Protein AF-A0A812U4M7-F1 (afdb_monomer)

Mean predicted aligned error: 12.36 Å

pLDDT: mean 70.64, std 18.05, range [27.03, 93.88]

Organism: NCBI:txid1628268

Solvent-accessible surface area (backbone atoms only — not comparable to full-atom values): 18399 Å² total; per-residue (Å²): 120,71,70,61,57,53,51,52,50,51,50,55,56,52,52,64,69,67,66,55,73,68,59,53,54,58,43,50,77,71,32,74,68,49,45,54,56,37,44,66,36,41,58,46,73,49,85,73,68,44,83,74,49,32,65,52,41,52,57,26,64,44,23,28,36,36,31,30,50,38,34,46,57,48,67,89,55,85,67,67,45,61,33,57,66,38,37,74,36,43,58,65,43,53,56,39,31,83,46,29,27,36,39,34,47,25,87,59,101,52,58,47,48,44,67,85,48,55,68,80,47,48,55,44,51,34,54,32,47,45,47,42,16,50,40,29,71,68,59,59,43,66,58,41,47,36,53,60,70,59,67,47,48,63,44,58,85,53,64,72,56,89,54,104,53,86,49,98,78,60,42,50,66,45,44,64,72,28,48,34,55,59,35,38,48,51,36,39,18,58,56,32,33,90,57,56,43,63,57,43,46,51,51,30,49,76,70,67,53,60,29,67,40,60,23,90,94,46,67,89,36,26,40,43,50,50,33,64,67,54,41,54,98,67,77,88,57,99,83,64,78,94,51,80,67,61,61,51,45,57,52,49,43,52,53,43,38,36,74,77,38,65,36,59,84,50,73,62,55,54,48,30,49,72,73,42,49,50,54,49,65,70,47,64,90,58,52,83,92,71,32,85,82,46,46,65,53,52,50,52,51,48,51,51,49,43,52,48,71,72,64,75,62,89,65,85,79,76,77,77,70,81,76,88,130

Sequence (325 aa):
MHQFLELDKMVQLTILAYLELGELLISTCSSRQQRQRLQDVRQLKITAPSHCNVKLLGLFPSVRTVRALVVRGNPRGEGHHPEPEIAGRLPFALTALPKLSQLLLSDDDSWWHGQESPDFVWDVIVDLTKSLACARQSMLLQGLEWIELCCHSCPQSVLNRQTDRLPAGCSCREIARGFPVATVIHLVANGDLCLGRLELLNIALSRGVDLNSSFPGNPDITLFHHVLTEMTPHDGYPDKEFGEDTDRMCCAIIERMVRAGHARPDQKLLADMASGKFLEDLLDPWTEASLPQCLDYFHDYAASLRAWLTSGQQEPFRWRYPRQV

Nearest PDB structures (foldseek):
  5z76-assembly2_B  TM=4.115E-01  e=3.194E-01  synthetic construct
  4v15-assembly1_B  TM=3.859E-01  e=2.382E+00  Achromobacter xylosoxidans
  7l7q-assembly1_I  TM=2.490E-01  e=1.661E+00  Saccharomyces cerevisiae

Structure (mmCIF, N/CA/C/O backbone):
data_AF-A0A812U4M7-F1
#
_entry.id   AF-A0A812U4M7-F1
#
loop_
_atom_site.group_PDB
_atom_site.id
_atom_site.type_symbol
_atom_site.label_atom_id
_atom_site.label_alt_id
_atom_site.label_comp_id
_atom_site.label_asym_id
_atom_site.label_entity_id
_atom_site.label_seq_id
_atom_site.pdbx_PDB_ins_code
_atom_site.Cartn_x
_atom_site.Cartn_y
_atom_site.Cartn_z
_atom_site.occupancy
_atom_site.B_iso_or_equiv
_atom_site.auth_seq_id
_atom_site.auth_comp_id
_atom_site.auth_asym_id
_atom_site.auth_atom_id
_atom_site.pdbx_PDB_model_num
ATOM 1 N N . MET A 1 1 ? 23.872 -17.467 31.607 1.00 41.38 1 MET A N 1
ATOM 2 C CA . MET A 1 1 ? 23.090 -18.524 30.921 1.00 41.38 1 MET A CA 1
ATOM 3 C C . MET A 1 1 ? 21.857 -17.991 30.182 1.00 41.38 1 MET A C 1
ATOM 5 O O . MET A 1 1 ? 21.554 -18.527 29.131 1.00 41.38 1 MET A O 1
ATOM 9 N N . HIS A 1 2 ? 21.187 -16.927 30.651 1.00 31.88 2 HIS A N 1
ATOM 10 C CA . HIS A 1 2 ? 20.023 -16.344 29.955 1.00 31.88 2 HIS A CA 1
ATOM 11 C C . HIS A 1 2 ? 20.347 -15.572 28.655 1.00 31.88 2 HIS A C 1
ATOM 13 O O . HIS A 1 2 ? 19.605 -15.699 27.692 1.00 31.88 2 HIS A O 1
ATOM 19 N N . GLN A 1 3 ? 21.481 -14.865 28.570 1.00 27.91 3 GLN A N 1
ATOM 20 C CA . GLN A 1 3 ? 21.856 -14.088 27.369 1.00 27.91 3 GLN A CA 1
ATOM 21 C C . GLN A 1 3 ? 22.227 -14.941 26.137 1.00 27.91 3 GLN A C 1
ATOM 23 O O . GLN A 1 3 ? 22.060 -14.495 25.009 1.00 27.91 3 GLN A O 1
ATOM 28 N N . PHE A 1 4 ? 22.680 -16.187 26.324 1.00 27.03 4 PHE A N 1
ATOM 29 C CA . PHE A 1 4 ? 23.013 -17.083 25.205 1.00 27.03 4 PHE A CA 1
ATOM 30 C C . PHE A 1 4 ? 21.768 -17.657 24.505 1.00 27.03 4 PHE A C 1
ATOM 32 O O . PHE A 1 4 ? 21.822 -17.952 23.318 1.00 27.03 4 PHE A O 1
ATOM 39 N N . LEU A 1 5 ? 20.636 -17.773 25.211 1.00 30.30 5 LEU A N 1
ATOM 40 C CA . LEU A 1 5 ? 19.366 -18.252 24.645 1.00 30.30 5 LEU A CA 1
ATOM 41 C C . LEU A 1 5 ? 18.653 -17.188 23.798 1.00 30.30 5 LEU A C 1
ATOM 43 O O . LEU A 1 5 ? 17.906 -17.536 22.888 1.00 30.30 5 LEU A O 1
ATOM 47 N N . GLU A 1 6 ? 18.870 -15.904 24.085 1.00 32.66 6 GLU A N 1
ATOM 48 C CA . GLU A 1 6 ? 18.324 -14.806 23.278 1.00 32.66 6 GLU A CA 1
ATOM 49 C C . GLU A 1 6 ? 19.139 -14.577 22.007 1.00 32.66 6 GLU A C 1
ATOM 51 O O . GLU A 1 6 ? 18.551 -14.381 20.945 1.00 32.66 6 GLU A O 1
ATOM 56 N N . LEU A 1 7 ? 20.469 -14.719 22.082 1.00 29.39 7 LEU A N 1
ATOM 57 C CA . LEU A 1 7 ? 21.323 -14.667 20.897 1.00 29.39 7 LEU A CA 1
ATOM 58 C C . LEU A 1 7 ? 21.029 -15.825 19.936 1.00 29.39 7 LEU A C 1
ATOM 60 O O . LEU A 1 7 ? 20.931 -15.599 18.740 1.00 29.39 7 LEU A O 1
ATOM 64 N N . ASP A 1 8 ? 20.830 -17.044 20.443 1.00 28.97 8 ASP A N 1
ATOM 65 C CA . ASP A 1 8 ? 20.519 -18.211 19.606 1.00 28.97 8 ASP A CA 1
ATOM 66 C C . ASP A 1 8 ? 19.114 -18.106 18.980 1.00 28.97 8 ASP A C 1
ATOM 68 O O . ASP A 1 8 ? 18.920 -18.473 17.827 1.00 28.97 8 ASP A O 1
ATOM 72 N N . LYS A 1 9 ? 18.137 -17.498 19.672 1.00 36.97 9 LYS A N 1
ATOM 73 C CA . LYS A 1 9 ? 16.821 -17.173 19.086 1.00 36.97 9 LYS A CA 1
ATOM 74 C C . LYS A 1 9 ? 16.900 -16.079 18.021 1.00 36.97 9 LYS A C 1
ATOM 76 O O . LYS A 1 9 ? 16.249 -16.215 16.988 1.00 36.97 9 LYS A O 1
ATOM 81 N N . MET A 1 10 ? 17.681 -15.021 18.252 1.00 31.06 10 MET A N 1
ATOM 82 C CA . MET A 1 10 ? 17.898 -13.968 17.255 1.00 31.06 10 MET A CA 1
ATOM 83 C C . MET A 1 10 ? 18.652 -14.510 16.042 1.00 31.06 10 MET A C 1
ATOM 85 O O . MET A 1 10 ? 18.195 -14.326 14.925 1.00 31.06 10 MET A O 1
ATOM 89 N N . VAL A 1 11 ? 19.734 -15.261 16.244 1.00 36.50 11 VAL A N 1
ATOM 90 C CA . VAL A 1 11 ? 20.512 -15.889 15.167 1.00 36.50 11 VAL A CA 1
ATOM 91 C C . VAL A 1 11 ? 19.672 -16.920 14.404 1.00 36.50 11 VAL A C 1
ATOM 93 O O . VAL A 1 11 ? 19.735 -16.955 13.181 1.00 36.50 11 VAL A O 1
ATOM 96 N N . GLN A 1 12 ? 18.815 -17.704 15.068 1.00 36.41 12 GLN A N 1
ATOM 97 C CA . GLN A 1 12 ? 17.900 -18.635 14.389 1.00 36.41 12 GLN A CA 1
ATOM 98 C C . GLN A 1 12 ? 16.793 -17.927 13.590 1.00 36.41 12 GLN A C 1
ATOM 100 O O . GLN A 1 12 ? 16.421 -18.418 12.524 1.00 36.41 12 GLN A O 1
ATOM 105 N N . LEU A 1 13 ? 16.292 -16.775 14.057 1.00 37.78 13 LEU A N 1
ATOM 106 C CA . LEU A 1 13 ? 15.367 -15.926 13.293 1.00 37.78 13 LEU A CA 1
ATOM 107 C C . LEU A 1 13 ? 16.058 -15.296 12.075 1.00 37.78 13 LEU A C 1
ATOM 109 O O . LEU A 1 13 ? 15.478 -15.282 10.991 1.00 37.78 13 LEU A O 1
ATOM 113 N N . THR A 1 14 ? 17.308 -14.848 12.225 1.00 34.09 14 THR A N 1
ATOM 114 C CA . THR A 1 14 ? 18.089 -14.253 11.132 1.00 34.09 14 THR A CA 1
ATOM 115 C C . THR A 1 14 ? 18.510 -15.297 10.096 1.00 34.09 14 THR A C 1
ATOM 117 O O . THR A 1 14 ? 18.402 -15.040 8.904 1.00 34.09 14 THR A O 1
ATOM 120 N N . ILE A 1 15 ? 18.910 -16.507 10.500 1.00 37.81 15 ILE A N 1
ATOM 121 C CA . ILE A 1 15 ? 19.319 -17.573 9.563 1.00 37.81 15 ILE A CA 1
ATOM 122 C C . ILE A 1 15 ? 18.147 -18.023 8.671 1.00 37.81 15 ILE A C 1
ATOM 124 O O . ILE A 1 15 ? 18.351 -18.339 7.503 1.00 37.81 15 ILE A O 1
ATOM 128 N N . LEU A 1 16 ? 16.906 -17.991 9.167 1.00 40.44 16 LEU A N 1
ATOM 129 C CA . LEU A 1 16 ? 15.720 -18.329 8.366 1.00 40.44 16 LEU A CA 1
ATOM 130 C C . LEU A 1 16 ? 15.295 -17.221 7.383 1.00 40.44 16 LEU A C 1
ATOM 132 O O . LEU A 1 16 ? 14.529 -17.506 6.465 1.00 40.44 16 LEU A O 1
ATOM 136 N N . ALA A 1 17 ? 15.807 -15.995 7.531 1.00 36.34 17 ALA A N 1
ATOM 137 C CA . ALA A 1 17 ? 15.601 -14.904 6.574 1.00 36.34 17 ALA A CA 1
ATOM 138 C C . ALA A 1 17 ? 16.560 -14.968 5.362 1.00 36.34 17 ALA A C 1
ATOM 140 O O . ALA A 1 17 ? 16.334 -14.272 4.374 1.00 36.34 17 ALA A O 1
ATOM 141 N N . TYR A 1 18 ? 17.590 -15.826 5.410 1.00 41.16 18 TYR A N 1
ATOM 142 C CA . TYR A 1 18 ? 18.695 -15.878 4.439 1.00 41.16 18 TYR A CA 1
ATOM 143 C C . TYR A 1 18 ? 18.975 -17.282 3.879 1.00 41.16 18 TYR A C 1
ATOM 145 O O . TYR A 1 18 ? 20.109 -17.597 3.533 1.00 41.16 18 TYR A O 1
ATOM 153 N N . LEU A 1 19 ? 17.972 -18.155 3.775 1.00 43.59 19 LEU A N 1
ATOM 154 C CA . LEU A 1 19 ? 18.190 -19.465 3.159 1.00 43.59 19 LEU A CA 1
ATOM 155 C C . LEU A 1 19 ? 18.039 -19.392 1.639 1.00 43.59 19 LEU A C 1
ATOM 157 O O . LEU A 1 19 ? 16.941 -19.177 1.116 1.00 43.59 19 LEU A O 1
ATOM 161 N N . GLU A 1 20 ? 19.140 -19.632 0.926 1.00 50.34 20 GLU A N 1
ATOM 162 C CA . GLU A 1 20 ? 19.101 -19.857 -0.513 1.00 50.34 20 GLU A CA 1
ATOM 163 C C . GLU A 1 20 ? 18.266 -21.107 -0.825 1.00 50.34 20 GLU A C 1
ATOM 165 O O . GLU A 1 20 ? 18.319 -22.146 -0.162 1.00 50.34 20 GLU A O 1
ATOM 170 N N . LEU A 1 21 ? 17.449 -21.007 -1.867 1.00 52.38 21 LEU A N 1
ATOM 171 C CA . LEU A 1 21 ? 16.352 -21.932 -2.149 1.00 52.38 21 LEU A CA 1
ATOM 172 C C . LEU A 1 21 ? 16.815 -23.387 -2.418 1.00 52.38 21 LEU A C 1
ATOM 174 O O . LEU A 1 21 ? 16.055 -24.336 -2.206 1.00 52.38 21 LEU A O 1
ATOM 178 N N . GLY A 1 22 ? 18.081 -23.576 -2.808 1.00 49.81 22 GLY A N 1
ATOM 179 C CA . GLY A 1 22 ? 18.727 -24.889 -2.934 1.00 49.81 22 GLY A CA 1
ATOM 180 C C . GLY A 1 22 ? 19.033 -25.572 -1.593 1.00 49.81 22 GLY A C 1
ATOM 181 O O . GLY A 1 22 ? 18.877 -26.789 -1.471 1.00 49.81 22 GLY A O 1
ATOM 182 N N . GLU A 1 23 ? 19.377 -24.811 -0.556 1.00 53.41 23 GLU A N 1
ATOM 183 C CA . GLU A 1 23 ? 19.673 -25.339 0.784 1.00 53.41 23 GLU A CA 1
ATOM 184 C C . GLU A 1 23 ? 18.397 -25.816 1.496 1.00 53.41 23 GLU A C 1
ATOM 186 O O . GLU A 1 23 ? 18.402 -26.821 2.215 1.00 53.41 23 GLU A O 1
ATOM 191 N N . LEU A 1 24 ? 17.267 -25.157 1.218 1.00 56.72 24 LEU A N 1
ATOM 192 C CA . LEU A 1 24 ? 15.930 -25.517 1.708 1.00 56.72 24 LEU A CA 1
ATOM 193 C C . LEU A 1 24 ? 15.433 -26.857 1.149 1.00 56.72 24 LEU A C 1
ATOM 195 O O . LEU A 1 24 ? 14.867 -27.673 1.881 1.00 56.72 24 LEU A O 1
ATOM 199 N N . LEU A 1 25 ? 15.680 -27.118 -0.135 1.00 54.78 25 LEU A N 1
ATOM 200 C CA . LEU A 1 25 ? 15.379 -28.392 -0.801 1.00 54.78 25 LEU A CA 1
ATOM 201 C C . LEU A 1 25 ? 16.151 -29.565 -0.189 1.00 54.78 25 LEU A C 1
ATOM 203 O O . LEU A 1 25 ? 15.579 -30.614 0.117 1.00 54.78 25 LEU A O 1
ATOM 207 N N . ILE A 1 26 ? 17.456 -29.384 0.011 1.00 56.19 26 ILE A N 1
ATOM 208 C CA . ILE A 1 26 ? 18.325 -30.419 0.581 1.00 56.19 26 ILE A CA 1
ATOM 209 C C . ILE A 1 26 ? 17.941 -30.674 2.047 1.00 56.19 26 ILE A C 1
ATOM 211 O O . ILE A 1 26 ? 17.845 -31.827 2.478 1.00 56.19 26 ILE A O 1
ATOM 215 N N . SER A 1 27 ? 17.621 -29.618 2.796 1.00 53.06 27 SER A N 1
ATOM 216 C CA . SER A 1 27 ? 17.238 -29.699 4.213 1.00 53.06 27 SER A CA 1
ATOM 217 C C . SER A 1 27 ? 15.848 -30.316 4.449 1.00 53.06 27 SER A C 1
ATOM 219 O O . SER A 1 27 ? 15.639 -31.031 5.431 1.00 53.06 27 SER A O 1
ATOM 221 N N . THR A 1 28 ? 14.883 -30.098 3.547 1.00 57.31 28 THR A N 1
ATOM 222 C CA . THR A 1 28 ? 13.505 -30.640 3.651 1.00 57.31 28 THR A CA 1
ATOM 223 C C . THR A 1 28 ? 13.387 -32.121 3.320 1.00 57.31 28 THR A C 1
ATOM 225 O O . THR A 1 28 ? 12.519 -32.816 3.873 1.00 57.31 28 THR A O 1
ATOM 228 N N . CYS A 1 29 ? 14.244 -32.604 2.423 1.00 58.19 29 CYS A N 1
ATOM 229 C CA . CYS A 1 29 ? 14.340 -34.016 2.067 1.00 58.19 29 CYS A CA 1
ATOM 230 C C . CYS A 1 29 ? 15.077 -34.838 3.136 1.00 58.19 29 CYS A C 1
ATOM 232 O O . CYS A 1 29 ? 14.841 -36.039 3.241 1.00 58.19 29 CYS A O 1
ATOM 234 N N . SER A 1 30 ? 15.924 -34.205 3.954 1.00 57.03 30 SER A N 1
ATOM 235 C CA . SER A 1 30 ? 16.826 -34.890 4.889 1.00 57.03 30 SER A CA 1
ATO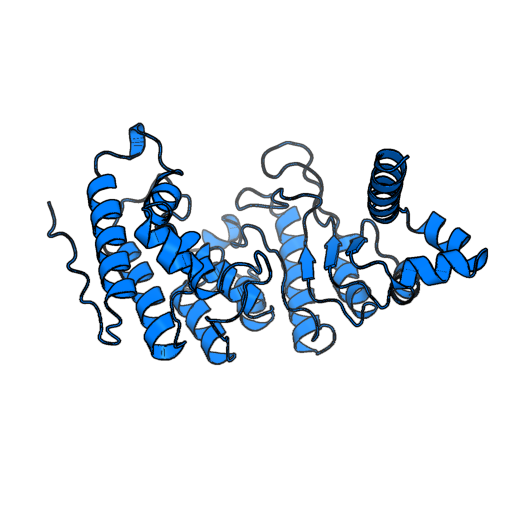M 236 C C . SER A 1 30 ? 16.382 -34.878 6.359 1.00 57.03 30 SER A C 1
ATOM 238 O O . SER A 1 30 ? 16.887 -35.689 7.134 1.00 57.03 30 SER A O 1
ATOM 240 N N . SER A 1 31 ? 15.427 -34.029 6.781 1.00 66.06 31 SER A N 1
ATOM 241 C CA . SER A 1 31 ? 15.009 -33.969 8.196 1.00 66.06 31 SER A CA 1
ATOM 242 C C . SER A 1 31 ? 13.547 -33.560 8.440 1.00 66.06 31 SER A C 1
ATOM 244 O O . SER A 1 31 ? 13.071 -32.513 7.994 1.00 66.06 31 SER A O 1
ATOM 246 N N . ARG A 1 32 ? 12.831 -34.351 9.260 1.00 68.62 32 ARG A N 1
ATOM 247 C CA . ARG A 1 32 ? 11.461 -34.048 9.732 1.00 68.62 32 ARG A CA 1
ATOM 248 C C . ARG A 1 32 ? 11.406 -32.789 10.605 1.00 68.62 32 ARG A C 1
ATOM 250 O O . ARG A 1 32 ? 10.425 -32.054 10.542 1.00 68.62 32 ARG A O 1
ATOM 257 N N . GLN A 1 33 ? 12.456 -32.535 11.385 1.00 70.31 33 GLN A N 1
ATOM 258 C CA . GLN A 1 33 ? 12.555 -31.361 12.256 1.00 70.31 33 GLN A CA 1
ATOM 259 C C . GLN A 1 33 ? 12.686 -30.070 11.437 1.00 70.31 33 GLN A C 1
ATOM 261 O O . GLN A 1 33 ? 12.060 -29.066 11.763 1.00 70.31 33 GLN A O 1
ATOM 266 N N . GLN A 1 34 ? 13.434 -30.107 10.329 1.00 66.19 34 GLN A N 1
ATOM 267 C CA . GLN A 1 34 ? 13.536 -28.964 9.417 1.00 66.19 34 GLN A CA 1
ATOM 268 C C . GLN A 1 34 ? 12.202 -28.685 8.720 1.00 66.19 34 GLN A C 1
ATOM 270 O O . GLN A 1 34 ? 11.782 -27.538 8.636 1.00 66.19 34 GLN A O 1
ATOM 275 N N . ARG A 1 35 ? 11.461 -29.727 8.321 1.00 70.44 35 ARG A N 1
ATOM 276 C CA . ARG A 1 35 ? 10.112 -29.553 7.758 1.00 70.44 35 ARG A CA 1
ATOM 277 C C . ARG A 1 35 ? 9.155 -28.838 8.717 1.00 70.44 35 ARG A C 1
ATOM 279 O O . ARG A 1 35 ? 8.372 -28.017 8.261 1.00 70.44 35 ARG A O 1
ATOM 286 N N . GLN A 1 36 ? 9.221 -29.129 10.018 1.00 73.56 36 GLN A N 1
ATOM 287 C CA . GLN A 1 36 ? 8.428 -28.411 11.024 1.00 73.56 36 GLN A CA 1
ATOM 288 C C . GLN A 1 36 ? 8.841 -26.940 11.121 1.00 73.56 36 GLN A C 1
ATOM 290 O O . GLN A 1 36 ? 7.978 -26.076 11.063 1.00 73.56 36 GLN A O 1
ATOM 295 N N . ARG A 1 37 ? 10.145 -26.639 11.150 1.00 71.75 37 ARG A N 1
ATOM 296 C CA . ARG A 1 37 ? 10.638 -25.249 11.187 1.00 71.75 37 ARG A CA 1
ATOM 297 C C . ARG A 1 37 ? 10.146 -24.410 10.005 1.00 71.75 37 ARG A C 1
ATOM 299 O O . ARG A 1 37 ? 9.806 -23.246 10.176 1.00 71.75 37 ARG A O 1
ATOM 306 N N . LEU A 1 38 ? 10.046 -25.000 8.816 1.00 72.06 38 LEU A N 1
ATOM 307 C CA . LEU A 1 38 ? 9.552 -24.297 7.625 1.00 72.06 38 LEU A CA 1
ATOM 308 C C . LEU A 1 38 ? 8.050 -24.009 7.668 1.00 72.06 38 LEU A C 1
ATOM 310 O O . LEU A 1 38 ? 7.595 -23.036 7.071 1.00 72.06 38 LEU A O 1
ATOM 314 N N . GLN A 1 39 ? 7.283 -24.794 8.431 1.00 78.44 39 GLN A N 1
ATOM 315 C CA . GLN A 1 39 ? 5.877 -24.493 8.703 1.00 78.44 39 GLN A CA 1
ATOM 316 C C . GLN A 1 39 ? 5.700 -23.278 9.616 1.00 78.44 39 GLN A C 1
ATOM 318 O O . GLN A 1 39 ? 4.594 -22.740 9.666 1.00 78.44 39 GLN A O 1
ATOM 323 N N . ASP A 1 40 ? 6.752 -22.829 10.301 1.00 80.12 40 ASP A N 1
ATOM 324 C CA . ASP A 1 40 ? 6.710 -21.670 11.194 1.00 80.12 40 ASP A CA 1
ATOM 325 C C . ASP A 1 40 ? 7.193 -20.379 10.519 1.00 80.12 40 ASP A C 1
ATOM 327 O O . ASP A 1 40 ? 6.932 -19.287 11.028 1.00 80.12 40 ASP A O 1
ATOM 331 N N . VAL A 1 41 ? 7.831 -20.477 9.347 1.00 80.00 41 VAL A N 1
ATOM 332 C CA . VAL A 1 41 ? 8.313 -19.319 8.582 1.00 80.00 41 VAL A CA 1
ATOM 333 C C . VAL A 1 41 ? 7.135 -18.426 8.182 1.00 80.00 41 VAL A C 1
ATOM 335 O O . VAL A 1 41 ? 6.141 -18.878 7.605 1.00 80.00 41 VAL A O 1
ATOM 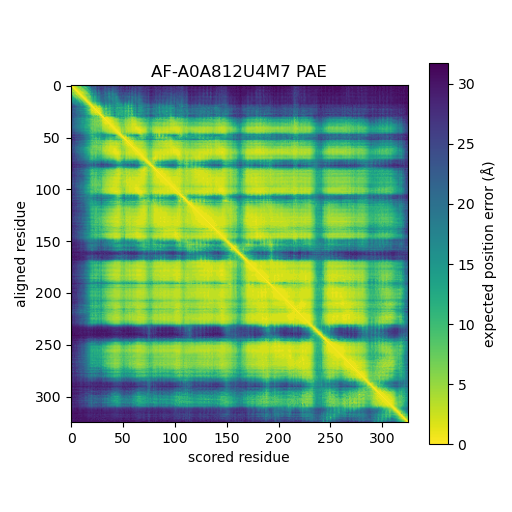338 N N . ARG A 1 42 ? 7.249 -17.134 8.511 1.00 84.62 42 ARG A N 1
ATOM 339 C CA . ARG A 1 42 ? 6.220 -16.108 8.263 1.00 84.62 42 ARG A CA 1
ATOM 340 C C . ARG A 1 42 ? 6.571 -15.153 7.131 1.00 84.62 42 ARG A C 1
ATOM 342 O O . ARG A 1 42 ? 5.663 -14.531 6.583 1.00 84.62 42 ARG A O 1
ATOM 349 N N . GLN A 1 43 ? 7.849 -15.047 6.790 1.00 84.69 43 GLN A N 1
ATOM 350 C CA . GLN A 1 43 ? 8.356 -14.109 5.799 1.00 84.69 43 GLN A CA 1
ATOM 351 C C . GLN A 1 43 ? 9.303 -14.821 4.839 1.00 84.69 43 GLN A C 1
ATOM 353 O O . GLN A 1 43 ? 10.016 -15.732 5.254 1.00 84.69 43 GLN A O 1
ATOM 358 N N . LEU A 1 44 ? 9.293 -14.425 3.568 1.00 82.12 44 LEU A N 1
ATOM 359 C CA . LEU A 1 44 ? 10.140 -15.031 2.544 1.00 82.12 44 LEU A CA 1
ATOM 360 C C . LEU A 1 44 ? 10.648 -13.971 1.565 1.00 82.12 44 LEU A C 1
ATOM 362 O O . LEU A 1 44 ? 9.881 -13.115 1.133 1.00 82.12 44 LEU A O 1
ATOM 366 N N . LYS A 1 45 ? 11.926 -14.052 1.188 1.00 80.50 45 LYS A N 1
ATOM 367 C CA . LYS A 1 45 ? 12.533 -13.215 0.147 1.00 80.50 45 LYS A CA 1
ATOM 368 C C . LYS A 1 45 ? 12.662 -14.017 -1.152 1.00 80.50 45 LYS A C 1
ATOM 370 O O . LYS A 1 45 ? 13.288 -15.074 -1.170 1.00 80.50 45 LYS A O 1
ATOM 375 N N . ILE A 1 46 ? 12.059 -13.537 -2.237 1.00 77.62 46 ILE A N 1
ATOM 376 C CA . ILE A 1 46 ? 12.132 -14.139 -3.573 1.00 77.62 46 ILE A CA 1
ATOM 377 C C . ILE A 1 46 ? 13.147 -13.355 -4.407 1.00 77.62 46 ILE A C 1
ATOM 379 O O . ILE A 1 46 ? 12.896 -12.219 -4.799 1.00 77.62 46 ILE A O 1
ATOM 383 N N . THR A 1 47 ? 14.278 -13.991 -4.712 1.00 69.75 47 THR A N 1
ATOM 384 C CA . THR A 1 47 ? 15.355 -13.425 -5.548 1.00 69.75 47 THR A CA 1
ATOM 385 C C . THR A 1 47 ? 15.472 -14.078 -6.926 1.00 69.75 47 THR A C 1
ATOM 387 O O . THR A 1 47 ? 16.170 -13.554 -7.784 1.00 69.75 47 THR A O 1
ATOM 390 N N . ALA A 1 48 ? 14.802 -15.214 -7.154 1.00 67.31 48 ALA A N 1
ATOM 391 C CA . ALA A 1 48 ? 14.756 -15.904 -8.445 1.00 67.31 48 ALA A CA 1
ATOM 392 C C . ALA A 1 48 ? 13.576 -16.903 -8.491 1.00 67.31 48 ALA A C 1
ATOM 394 O O . ALA A 1 48 ? 13.725 -18.059 -8.087 1.00 67.31 48 ALA A O 1
ATOM 395 N N . PRO A 1 49 ? 12.369 -16.519 -8.939 1.00 59.97 49 PRO A N 1
ATOM 396 C CA . PRO A 1 49 ? 11.254 -17.450 -9.075 1.00 59.97 49 PRO A CA 1
ATOM 397 C C . PRO A 1 49 ? 11.431 -18.355 -10.313 1.00 59.97 49 PRO A C 1
ATOM 399 O O . PRO A 1 49 ? 11.610 -17.903 -11.444 1.00 59.97 49 PRO A O 1
ATOM 402 N N . SER A 1 50 ? 11.343 -19.670 -10.110 1.00 58.31 50 SER A N 1
ATOM 403 C CA . SER A 1 50 ? 11.322 -20.702 -11.160 1.00 58.31 50 SER A CA 1
ATOM 404 C C . SER A 1 50 ? 10.153 -21.667 -10.931 1.00 58.31 50 SER A C 1
ATOM 406 O O . SER A 1 50 ? 9.635 -21.750 -9.817 1.00 58.31 50 SER A O 1
ATOM 408 N N . HIS A 1 51 ? 9.745 -22.444 -11.943 1.00 55.56 51 HIS A N 1
ATOM 409 C CA . HIS A 1 51 ? 8.697 -23.466 -11.773 1.00 55.56 51 HIS A CA 1
ATOM 410 C C . HIS A 1 51 ? 9.025 -24.488 -10.669 1.00 55.56 51 HIS A C 1
ATOM 412 O O . HIS A 1 51 ? 8.123 -24.944 -9.963 1.00 55.56 51 HIS A O 1
ATOM 418 N N . CYS A 1 52 ? 10.308 -24.815 -10.480 1.00 50.84 52 CYS A N 1
ATOM 419 C CA . CYS A 1 52 ? 10.772 -25.664 -9.382 1.00 50.84 52 CYS A CA 1
ATOM 420 C C . CYS A 1 52 ? 10.604 -24.968 -8.022 1.00 50.84 52 CYS A C 1
ATOM 422 O O . CYS A 1 52 ? 10.234 -25.609 -7.041 1.00 50.84 52 CYS A O 1
ATOM 424 N N . ASN A 1 53 ? 10.782 -23.647 -7.986 1.00 64.19 53 ASN A N 1
ATOM 425 C CA . ASN A 1 53 ? 10.724 -22.842 -6.768 1.00 64.19 53 ASN A CA 1
ATOM 426 C C . ASN A 1 53 ? 9.282 -22.623 -6.293 1.00 64.19 53 ASN A C 1
ATOM 428 O O . ASN A 1 53 ? 9.034 -22.628 -5.093 1.00 64.19 53 ASN A O 1
ATOM 432 N N . VAL A 1 54 ? 8.306 -22.534 -7.204 1.00 67.81 54 VAL A N 1
ATOM 433 C CA . VAL A 1 54 ? 6.888 -22.359 -6.830 1.00 67.81 54 VAL A CA 1
ATOM 434 C C . VAL A 1 54 ? 6.333 -23.566 -6.070 1.00 67.81 54 VAL A C 1
ATOM 436 O O . VAL A 1 54 ? 5.626 -23.397 -5.081 1.00 67.81 54 VAL A O 1
ATOM 439 N N . LYS A 1 55 ? 6.703 -24.795 -6.454 1.00 69.75 55 LYS A N 1
ATOM 440 C CA . LYS A 1 55 ? 6.318 -25.990 -5.678 1.00 69.75 55 LYS A CA 1
ATOM 441 C C . LYS A 1 55 ? 6.901 -25.974 -4.263 1.00 69.75 55 LYS A C 1
ATOM 443 O O . LYS A 1 55 ? 6.280 -26.502 -3.346 1.00 69.75 55 LYS A O 1
ATOM 448 N N . LEU A 1 56 ? 8.068 -25.357 -4.086 1.00 71.62 56 LEU A N 1
ATOM 449 C CA . LEU A 1 56 ? 8.722 -25.236 -2.786 1.00 71.62 56 LEU A CA 1
ATOM 450 C C . LEU A 1 56 ? 8.088 -24.171 -1.911 1.00 71.62 56 LEU A C 1
ATOM 452 O O . LEU A 1 56 ? 8.036 -24.370 -0.704 1.00 71.62 56 LEU A O 1
ATOM 456 N N . LEU A 1 57 ? 7.521 -23.114 -2.497 1.00 77.00 57 LEU A N 1
ATOM 457 C CA . LEU A 1 57 ? 6.715 -22.139 -1.758 1.00 77.00 57 LEU A CA 1
ATOM 458 C C . LEU A 1 57 ? 5.540 -22.810 -1.026 1.00 77.00 57 LEU A C 1
ATOM 460 O O . LEU A 1 57 ? 5.229 -22.442 0.104 1.00 77.00 57 LEU A O 1
ATOM 464 N N . GLY A 1 58 ? 4.978 -23.882 -1.593 1.00 76.38 58 GLY A N 1
ATOM 465 C CA . GLY A 1 58 ? 3.953 -24.697 -0.933 1.00 76.38 58 GLY A CA 1
ATOM 466 C C . GLY A 1 58 ? 4.405 -25.386 0.367 1.00 76.38 58 GLY A C 1
ATOM 467 O O . GLY A 1 58 ? 3.562 -25.821 1.150 1.00 76.38 58 GLY A O 1
ATOM 468 N N . LEU A 1 59 ? 5.714 -25.471 0.641 1.00 77.88 59 LEU A N 1
ATOM 469 C CA . LEU A 1 59 ? 6.250 -25.984 1.910 1.00 77.88 59 LEU A CA 1
ATOM 470 C C . LEU A 1 59 ? 6.194 -24.955 3.048 1.00 77.88 59 LEU A C 1
ATOM 472 O O . LEU A 1 59 ? 6.441 -25.322 4.198 1.00 77.88 59 LEU A O 1
ATOM 476 N N . PHE A 1 60 ? 5.829 -23.706 2.746 1.00 83.19 60 PHE A N 1
ATOM 477 C CA . PHE A 1 60 ? 5.764 -22.592 3.688 1.00 83.19 60 PHE A CA 1
ATOM 478 C C . PHE A 1 60 ? 4.314 -22.112 3.898 1.00 83.19 60 PHE A C 1
ATOM 480 O O . PHE A 1 60 ? 3.976 -20.962 3.606 1.00 83.19 60 PHE A O 1
ATOM 487 N N . PRO A 1 61 ? 3.416 -22.957 4.442 1.00 84.88 61 PRO A N 1
ATOM 488 C CA . PRO A 1 61 ? 1.979 -22.663 4.538 1.00 84.88 61 PRO A CA 1
ATOM 489 C C . PRO A 1 61 ? 1.638 -21.509 5.495 1.00 84.88 61 PRO A C 1
ATOM 491 O O . PRO A 1 61 ? 0.475 -21.130 5.633 1.00 84.88 61 PRO A O 1
ATOM 494 N N . SER A 1 62 ? 2.633 -21.000 6.218 1.00 86.31 62 SER A N 1
ATOM 495 C CA . SER A 1 62 ? 2.513 -19.961 7.235 1.00 86.31 62 SER A CA 1
ATOM 496 C C . SER A 1 62 ? 3.005 -18.593 6.790 1.00 86.31 62 SER A C 1
ATOM 498 O O . SER A 1 62 ? 2.807 -17.644 7.557 1.00 86.31 62 SER A O 1
ATOM 500 N N . VAL A 1 63 ? 3.612 -18.494 5.604 1.00 88.00 63 VAL A N 1
ATOM 501 C CA . VAL A 1 63 ? 4.133 -17.234 5.073 1.00 88.00 63 VAL A CA 1
ATOM 502 C C . VAL A 1 63 ? 2.985 -16.264 4.840 1.00 88.00 63 VAL A C 1
ATOM 504 O O . VAL A 1 63 ? 1.994 -16.593 4.189 1.00 88.00 63 VAL A O 1
ATOM 507 N N . ARG A 1 64 ? 3.145 -15.073 5.414 1.00 90.81 64 ARG A N 1
ATOM 508 C CA . ARG A 1 64 ? 2.228 -13.938 5.307 1.00 90.81 64 ARG A CA 1
ATOM 509 C C . ARG A 1 64 ? 2.845 -12.781 4.538 1.00 90.81 64 ARG A C 1
ATOM 511 O O . ARG A 1 64 ? 2.113 -12.087 3.848 1.00 90.81 64 ARG A O 1
ATOM 518 N N . THR A 1 65 ? 4.163 -12.617 4.604 1.00 90.00 65 THR A N 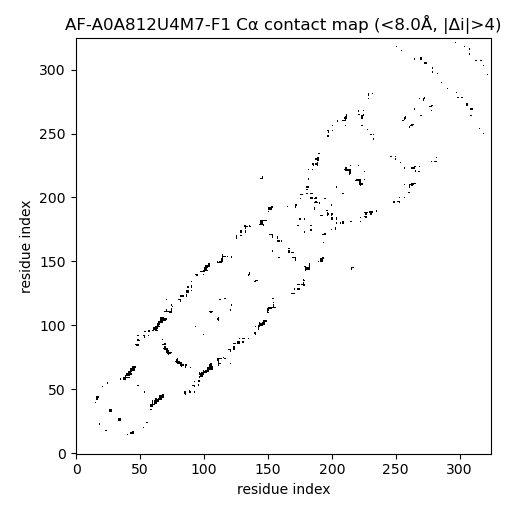1
ATOM 519 C CA . THR A 1 65 ? 4.871 -11.515 3.945 1.00 90.00 65 THR A CA 1
ATOM 520 C C . THR A 1 65 ? 5.876 -12.055 2.939 1.00 90.00 65 THR A C 1
ATOM 522 O O . THR A 1 65 ? 6.665 -12.945 3.260 1.00 90.00 65 THR A O 1
ATOM 525 N N . VAL A 1 66 ? 5.873 -11.507 1.729 1.00 88.62 66 VAL A N 1
ATOM 526 C CA . VAL A 1 66 ? 6.895 -11.783 0.715 1.00 88.62 66 VAL A CA 1
ATOM 527 C C . VAL A 1 66 ? 7.626 -10.499 0.366 1.00 88.62 66 VAL A C 1
ATOM 529 O O . VAL A 1 66 ? 6.982 -9.507 0.049 1.00 88.62 66 VAL A O 1
ATOM 532 N N . ARG A 1 67 ? 8.958 -10.543 0.383 1.00 86.88 67 ARG A N 1
ATOM 533 C CA . ARG A 1 67 ? 9.837 -9.539 -0.226 1.00 86.88 67 ARG A CA 1
ATOM 534 C C . ARG A 1 67 ? 10.271 -10.039 -1.600 1.00 86.88 67 ARG A C 1
ATOM 536 O O . ARG A 1 67 ? 10.660 -11.201 -1.721 1.00 86.88 67 ARG A O 1
ATOM 543 N N . ALA A 1 68 ? 10.202 -9.212 -2.633 1.00 83.44 68 ALA A N 1
ATOM 544 C CA . ALA A 1 68 ? 10.644 -9.571 -3.976 1.00 83.44 68 ALA A CA 1
ATOM 545 C C . ALA A 1 68 ? 11.489 -8.449 -4.573 1.00 83.44 68 ALA A C 1
ATOM 547 O O . ALA A 1 68 ? 11.014 -7.331 -4.733 1.00 83.44 68 ALA A O 1
ATOM 548 N N . LEU A 1 69 ? 12.730 -8.770 -4.937 1.00 80.62 69 LEU A N 1
ATOM 549 C CA . LEU A 1 69 ? 13.666 -7.804 -5.503 1.00 80.62 69 LEU A CA 1
ATOM 550 C C . LEU A 1 69 ? 13.450 -7.692 -7.013 1.00 80.62 69 LEU A C 1
ATOM 552 O O . LEU A 1 69 ? 14.055 -8.430 -7.786 1.00 80.62 69 LEU A O 1
ATOM 556 N N . VAL A 1 70 ? 12.542 -6.813 -7.425 1.00 82.38 70 VAL A N 1
ATOM 557 C CA . VAL A 1 70 ? 12.165 -6.637 -8.842 1.00 82.38 70 VAL A CA 1
ATOM 558 C C . VAL A 1 70 ? 13.027 -5.605 -9.573 1.00 82.38 70 VAL A C 1
ATOM 560 O O . VAL A 1 70 ? 13.088 -5.623 -10.801 1.00 82.38 70 VAL A O 1
ATOM 563 N N . VAL A 1 71 ? 13.734 -4.750 -8.833 1.00 79.31 71 VAL A N 1
ATOM 564 C CA . VAL A 1 71 ? 14.738 -3.814 -9.349 1.00 79.31 71 VAL A CA 1
ATOM 565 C C . VAL A 1 71 ? 15.926 -3.800 -8.390 1.00 79.31 71 VAL A C 1
ATOM 567 O O . VAL A 1 71 ? 15.749 -3.608 -7.191 1.00 79.31 71 VAL A O 1
ATOM 570 N N . ARG A 1 72 ? 17.136 -4.027 -8.908 1.00 77.62 72 ARG A N 1
ATOM 571 C CA . ARG A 1 72 ? 18.395 -3.941 -8.152 1.00 77.62 72 ARG A CA 1
ATOM 572 C C . ARG A 1 72 ? 19.038 -2.572 -8.337 1.00 77.62 72 ARG A C 1
ATOM 574 O O . ARG A 1 72 ? 18.941 -1.994 -9.417 1.00 77.62 72 ARG A O 1
ATOM 581 N N . GLY A 1 73 ? 19.767 -2.121 -7.320 1.00 68.31 73 GLY A N 1
ATOM 582 C CA . GLY A 1 73 ? 20.516 -0.864 -7.349 1.00 68.31 73 GLY A CA 1
ATOM 583 C C . GLY A 1 73 ? 19.802 0.285 -6.641 1.00 68.31 73 GLY A C 1
ATOM 584 O O . GLY A 1 73 ? 18.710 0.122 -6.107 1.00 68.31 73 GLY A O 1
ATOM 585 N N . ASN A 1 74 ? 20.462 1.443 -6.589 1.00 63.00 74 ASN A N 1
ATOM 586 C CA . ASN A 1 74 ? 19.934 2.638 -5.934 1.00 63.00 74 ASN A CA 1
ATOM 587 C C . ASN A 1 74 ? 19.045 3.444 -6.908 1.00 63.00 74 ASN A C 1
ATOM 589 O O . ASN A 1 74 ? 19.557 3.825 -7.963 1.00 63.00 74 ASN A O 1
ATOM 593 N N . PRO A 1 75 ? 17.805 3.815 -6.512 1.00 56.38 75 PRO A N 1
ATOM 594 C CA . PRO A 1 75 ? 16.913 4.773 -7.182 1.00 56.38 75 PRO A CA 1
ATOM 595 C C . PRO A 1 75 ? 17.574 6.010 -7.800 1.00 56.38 75 PRO A C 1
ATOM 597 O O . PRO A 1 75 ? 17.091 6.545 -8.793 1.00 56.38 75 PRO A O 1
ATOM 600 N N . ARG A 1 76 ? 18.656 6.491 -7.186 1.00 55.47 76 ARG A N 1
ATOM 601 C CA . ARG A 1 76 ? 19.293 7.781 -7.480 1.00 55.47 76 ARG A CA 1
ATOM 602 C C . ARG A 1 76 ? 20.730 7.658 -8.006 1.00 55.47 76 ARG A C 1
ATOM 604 O O . ARG A 1 76 ? 21.442 8.657 -8.034 1.00 55.47 76 ARG A O 1
ATOM 611 N N . GLY A 1 77 ? 21.196 6.455 -8.358 1.00 56.41 77 GLY A N 1
ATOM 612 C CA . GLY A 1 77 ? 22.595 6.209 -8.744 1.00 56.41 77 GLY A CA 1
ATOM 613 C C . GLY A 1 77 ? 22.780 5.318 -9.976 1.00 56.41 77 GLY A C 1
ATOM 614 O O . GLY A 1 77 ? 21.820 4.850 -10.587 1.00 56.41 77 GLY A O 1
ATOM 615 N N . GLU A 1 78 ? 24.042 5.070 -10.337 1.00 52.84 78 GLU A N 1
ATOM 616 C CA . GLU A 1 78 ? 24.408 4.084 -11.362 1.00 52.84 78 GLU A CA 1
ATOM 617 C C . GLU A 1 78 ? 24.199 2.648 -10.840 1.00 52.84 78 GLU A C 1
ATOM 619 O O . GLU A 1 78 ? 24.418 2.366 -9.662 1.00 52.84 78 GLU A O 1
ATOM 624 N N . GLY A 1 79 ? 23.781 1.728 -11.718 1.00 59.84 79 GLY A N 1
ATOM 625 C CA . GLY A 1 79 ? 23.573 0.311 -11.372 1.00 59.84 79 GLY A CA 1
ATOM 626 C C . GLY A 1 79 ? 22.115 -0.117 -11.171 1.00 59.84 79 GLY A C 1
ATOM 627 O O . GLY A 1 79 ? 21.862 -1.134 -10.529 1.00 59.84 79 GLY A O 1
ATOM 628 N N . HIS A 1 80 ? 21.156 0.638 -11.711 1.00 71.31 80 HIS A N 1
ATOM 629 C CA . HIS A 1 80 ? 19.753 0.235 -11.770 1.00 71.31 80 HIS A CA 1
ATOM 630 C C . HIS A 1 80 ? 19.514 -0.882 -12.784 1.00 71.31 80 HIS A C 1
ATOM 632 O O . HIS A 1 80 ? 19.618 -0.673 -13.996 1.00 71.31 80 HIS A O 1
ATOM 638 N N . HIS A 1 81 ? 19.131 -2.053 -12.290 1.00 79.25 81 HIS A N 1
ATOM 639 C CA . HIS A 1 81 ? 18.891 -3.223 -13.123 1.00 79.25 81 HIS A CA 1
ATOM 640 C C . HIS A 1 81 ? 17.533 -3.842 -12.777 1.00 79.25 81 HIS A C 1
ATOM 642 O O . HIS A 1 81 ? 17.392 -4.431 -11.703 1.00 79.25 81 HIS A O 1
ATOM 648 N N . PRO A 1 82 ? 16.513 -3.700 -13.643 1.00 82.38 82 PRO A N 1
ATOM 649 C CA . PRO A 1 82 ? 15.248 -4.379 -13.446 1.00 82.38 82 PRO A CA 1
ATOM 650 C C . PRO A 1 82 ? 15.431 -5.877 -13.668 1.00 82.38 82 PRO A C 1
ATOM 652 O O . PRO A 1 82 ? 16.249 -6.315 -14.479 1.00 82.38 82 PRO A O 1
ATOM 655 N N . GLU A 1 83 ? 14.627 -6.661 -12.965 1.00 83.44 83 GLU A N 1
ATOM 656 C CA . GLU A 1 83 ? 14.657 -8.118 -12.995 1.00 83.44 83 GLU A CA 1
ATOM 657 C C . GLU A 1 83 ? 13.380 -8.640 -13.685 1.00 83.44 83 GLU A C 1
ATOM 659 O O . GLU A 1 83 ? 12.445 -9.100 -13.016 1.00 83.44 83 GLU A O 1
ATOM 664 N N . PRO A 1 84 ? 13.287 -8.568 -15.031 1.00 83.19 84 PRO A N 1
ATOM 665 C CA . PRO A 1 84 ? 12.058 -8.875 -15.770 1.00 83.19 84 PRO A CA 1
ATOM 666 C C . PRO A 1 84 ? 11.602 -10.326 -15.590 1.00 83.19 84 PRO A C 1
ATOM 668 O O . PRO A 1 84 ? 10.404 -10.603 -15.556 1.00 83.19 84 PRO A O 1
ATOM 671 N N . GLU A 1 85 ? 12.535 -11.267 -15.419 1.00 80.75 85 GLU A N 1
ATOM 672 C CA . GLU A 1 85 ? 12.194 -12.664 -15.134 1.00 80.75 85 GLU A CA 1
ATOM 673 C C . GLU A 1 85 ? 11.526 -12.832 -13.763 1.00 80.75 85 GLU A C 1
ATOM 675 O O . GLU A 1 85 ? 10.584 -13.621 -13.627 1.00 80.75 85 GLU A O 1
ATOM 680 N N . ILE A 1 86 ? 11.992 -12.084 -12.755 1.00 80.62 86 ILE A N 1
ATOM 681 C CA . ILE A 1 86 ? 11.394 -12.073 -11.417 1.00 80.62 86 ILE A CA 1
ATOM 682 C C . ILE A 1 86 ? 10.003 -11.455 -11.509 1.00 80.62 86 ILE A C 1
ATOM 684 O O . ILE A 1 86 ? 9.029 -12.097 -11.113 1.00 80.62 86 ILE A O 1
ATOM 688 N N . ALA A 1 87 ? 9.899 -10.261 -12.094 1.00 83.69 87 ALA A N 1
ATOM 689 C CA . ALA A 1 87 ? 8.644 -9.537 -12.261 1.00 83.69 87 ALA A CA 1
ATOM 690 C C . ALA A 1 87 ? 7.585 -10.359 -13.018 1.00 83.69 87 ALA A C 1
ATOM 692 O O . ALA A 1 87 ? 6.453 -10.492 -12.552 1.00 83.69 87 ALA A O 1
ATOM 693 N N . GLY A 1 88 ? 7.957 -10.995 -14.133 1.00 82.94 88 GLY A N 1
ATOM 694 C CA . GLY A 1 88 ? 7.031 -11.782 -14.953 1.00 82.94 88 GLY A CA 1
ATOM 695 C C . GLY A 1 88 ? 6.516 -13.058 -14.278 1.00 82.94 88 GLY A C 1
ATOM 696 O O . GLY A 1 88 ? 5.419 -13.525 -14.581 1.00 82.94 88 GLY A O 1
ATOM 697 N N . ARG A 1 89 ? 7.277 -13.638 -13.341 1.00 83.56 89 ARG A N 1
ATOM 698 C CA . ARG A 1 89 ? 6.908 -14.894 -12.657 1.00 83.56 89 ARG A CA 1
ATOM 699 C C . ARG A 1 89 ? 6.358 -14.692 -11.251 1.00 83.56 89 ARG A C 1
ATOM 701 O O . ARG A 1 89 ? 5.727 -15.610 -10.720 1.00 83.56 89 ARG A O 1
ATOM 708 N N . LEU A 1 90 ? 6.588 -13.529 -10.646 1.00 87.50 90 LEU A N 1
ATOM 709 C CA . LEU A 1 90 ? 6.174 -13.226 -9.281 1.00 87.50 90 LEU A CA 1
ATOM 710 C C . LEU A 1 90 ? 4.665 -13.447 -9.064 1.00 87.50 90 LEU A C 1
ATOM 712 O O . LEU A 1 90 ? 4.342 -14.209 -8.153 1.00 87.50 90 LEU A O 1
ATOM 716 N N . PRO A 1 91 ? 3.736 -12.933 -9.901 1.00 88.62 91 PRO A N 1
ATOM 717 C CA . PRO A 1 91 ? 2.300 -13.148 -9.695 1.00 88.62 91 PRO A CA 1
ATOM 718 C C . PRO A 1 91 ? 1.921 -14.628 -9.592 1.00 88.62 91 PRO A C 1
ATOM 720 O O . PRO A 1 91 ? 1.140 -15.004 -8.723 1.00 88.62 91 PRO A O 1
ATOM 723 N N . PHE A 1 92 ? 2.521 -15.481 -10.431 1.00 85.44 92 PHE A N 1
ATOM 724 C CA . PHE A 1 92 ? 2.308 -16.928 -10.391 1.00 85.44 92 PHE A CA 1
ATOM 725 C C . PHE A 1 92 ? 2.892 -17.556 -9.120 1.00 85.44 92 PHE A C 1
ATOM 727 O O . PHE A 1 92 ? 2.220 -18.352 -8.467 1.00 85.44 92 PHE A O 1
ATOM 734 N N . ALA A 1 93 ? 4.113 -17.180 -8.732 1.00 85.38 93 ALA A N 1
ATOM 735 C CA . ALA A 1 93 ? 4.759 -17.699 -7.528 1.00 85.38 93 ALA A CA 1
ATOM 736 C C . ALA A 1 93 ? 3.952 -17.404 -6.251 1.00 85.38 93 ALA A C 1
ATOM 738 O O . ALA A 1 93 ? 3.812 -18.280 -5.397 1.00 85.38 93 ALA A O 1
ATOM 739 N N . LEU A 1 94 ? 3.363 -16.210 -6.152 1.00 89.50 94 LEU A N 1
ATOM 740 C CA . LEU A 1 94 ? 2.555 -15.802 -5.000 1.00 89.50 94 LEU A CA 1
ATOM 741 C C . LEU A 1 94 ? 1.298 -16.667 -4.807 1.00 89.50 94 LEU A C 1
ATOM 743 O O . LEU A 1 94 ? 0.867 -16.859 -3.674 1.00 89.50 94 LEU A O 1
ATOM 747 N N . THR A 1 95 ? 0.749 -17.261 -5.875 1.00 87.44 95 THR A N 1
ATOM 748 C CA . THR A 1 95 ? -0.433 -18.145 -5.776 1.00 87.44 95 THR A CA 1
ATOM 749 C C . THR A 1 95 ? -0.177 -19.426 -4.974 1.00 87.44 95 THR A C 1
ATOM 751 O O . THR A 1 95 ? -1.118 -20.052 -4.491 1.00 87.44 95 THR A O 1
ATOM 754 N N . ALA A 1 96 ? 1.089 -19.816 -4.787 1.00 86.44 96 ALA A N 1
ATOM 755 C CA . ALA A 1 96 ? 1.460 -20.981 -3.987 1.00 86.44 96 ALA A CA 1
ATOM 756 C C . ALA A 1 96 ? 1.463 -20.715 -2.469 1.00 86.44 96 ALA A C 1
ATOM 758 O O . ALA A 1 96 ? 1.691 -21.645 -1.693 1.00 86.44 96 ALA A O 1
ATOM 759 N N . LEU A 1 97 ? 1.224 -19.472 -2.038 1.00 89.00 97 LEU A N 1
ATOM 760 C CA . LEU A 1 97 ? 1.289 -19.050 -0.640 1.00 89.00 97 LEU A CA 1
ATOM 761 C C . LEU A 1 97 ? -0.120 -18.746 -0.101 1.00 89.00 97 LEU A C 1
ATOM 763 O O . LEU A 1 97 ? -0.602 -17.620 -0.214 1.00 89.00 97 LEU A O 1
ATOM 767 N N . PRO A 1 98 ? -0.800 -19.720 0.533 1.00 85.50 98 PRO A N 1
ATOM 768 C CA . PRO A 1 98 ? -2.223 -19.605 0.868 1.00 85.50 98 PRO A CA 1
ATOM 769 C C . PRO A 1 98 ? -2.542 -18.584 1.969 1.00 85.50 98 PRO A C 1
ATOM 771 O O . PRO A 1 98 ? -3.699 -18.210 2.131 1.00 85.50 98 PRO A O 1
ATOM 774 N N . LYS A 1 99 ? -1.546 -18.159 2.757 1.00 90.31 99 LYS A N 1
ATOM 775 C CA . LYS A 1 99 ? -1.707 -17.169 3.838 1.00 90.31 99 LYS A CA 1
ATOM 776 C C . LYS A 1 99 ? -1.038 -15.831 3.532 1.00 90.31 99 LYS A C 1
ATOM 778 O O . LYS A 1 99 ? -0.922 -15.011 4.439 1.00 90.31 99 LYS A O 1
ATOM 783 N N . LEU A 1 100 ? -0.588 -15.626 2.293 1.00 92.56 100 LEU A N 1
ATOM 784 C CA . LEU A 1 100 ? 0.039 -14.381 1.877 1.00 92.56 100 LEU A CA 1
ATOM 785 C C . LEU A 1 100 ? -0.931 -13.215 2.082 1.00 92.56 100 LEU A C 1
ATOM 787 O O . LEU A 1 100 ? -1.986 -13.193 1.454 1.00 92.56 100 LEU A O 1
ATOM 791 N N . SER A 1 101 ? -0.539 -12.251 2.911 1.00 93.00 101 SER A N 1
ATOM 792 C CA . SER A 1 101 ? -1.275 -11.013 3.168 1.00 93.00 101 SER A CA 1
ATOM 793 C C . SER A 1 101 ? -0.486 -9.756 2.801 1.00 93.00 101 SER A C 1
ATOM 795 O O . SER A 1 101 ? -1.089 -8.710 2.580 1.00 93.00 101 SER A O 1
ATOM 797 N N . GLN A 1 102 ? 0.838 -9.837 2.666 1.00 92.25 102 GLN A N 1
ATOM 798 C CA . GLN A 1 102 ? 1.694 -8.685 2.391 1.00 92.25 102 GLN A CA 1
ATOM 799 C C . GLN A 1 102 ? 2.733 -8.993 1.307 1.00 92.25 102 GLN A C 1
ATOM 801 O O . GLN A 1 102 ? 3.395 -10.032 1.345 1.00 92.25 102 GLN A O 1
ATOM 806 N N . LEU A 1 103 ? 2.902 -8.067 0.365 1.00 91.38 103 LEU A N 1
ATOM 807 C CA . LEU A 1 103 ? 3.946 -8.096 -0.659 1.00 91.38 103 LEU A CA 1
ATOM 808 C C . LEU A 1 103 ? 4.753 -6.801 -0.603 1.00 91.38 103 LEU A C 1
ATOM 810 O O . LEU A 1 103 ? 4.178 -5.724 -0.715 1.00 91.38 103 LEU A O 1
ATOM 814 N N . LEU A 1 104 ? 6.069 -6.920 -0.487 1.00 87.88 104 LEU A N 1
ATOM 815 C CA . LEU A 1 104 ? 7.014 -5.808 -0.495 1.00 87.88 104 LEU A CA 1
ATOM 816 C C . LEU A 1 104 ? 7.934 -5.988 -1.711 1.00 87.88 104 LEU A C 1
ATOM 818 O O . LEU A 1 104 ? 8.435 -7.090 -1.949 1.00 87.88 104 LEU A O 1
ATOM 822 N N . LEU A 1 105 ? 8.101 -4.942 -2.517 1.00 84.69 105 LEU A N 1
ATOM 823 C CA . LEU A 1 105 ? 8.796 -5.006 -3.815 1.00 84.69 105 LEU A CA 1
ATOM 824 C C . LEU A 1 105 ? 10.230 -4.438 -3.780 1.00 84.69 105 LEU A C 1
ATOM 826 O O . LEU A 1 105 ? 10.860 -4.261 -4.821 1.00 84.69 105 LEU A O 1
ATOM 830 N N . SER A 1 106 ? 10.751 -4.189 -2.581 1.00 73.56 106 SER A N 1
ATOM 831 C CA . SER A 1 106 ? 12.113 -3.733 -2.304 1.00 73.56 106 SER A CA 1
ATOM 832 C C . SER A 1 106 ? 12.912 -4.791 -1.536 1.00 73.56 106 SER A C 1
ATOM 834 O O . SER A 1 106 ? 12.344 -5.709 -0.929 1.00 73.56 106 SER A O 1
ATOM 836 N N . ASP A 1 107 ? 14.246 -4.674 -1.572 1.00 62.97 107 ASP A N 1
ATOM 837 C CA . ASP A 1 107 ? 15.100 -5.507 -0.719 1.00 62.97 107 ASP A CA 1
ATOM 838 C C . ASP A 1 107 ? 14.990 -5.080 0.756 1.00 62.97 107 ASP A C 1
ATOM 840 O O . ASP A 1 107 ? 14.684 -5.890 1.635 1.00 62.97 107 ASP A O 1
ATOM 844 N N . ASP A 1 108 ? 15.090 -3.768 0.982 1.00 62.78 108 ASP A N 1
ATOM 845 C CA . ASP A 1 108 ? 15.119 -3.121 2.295 1.00 62.78 108 ASP A CA 1
ATOM 846 C C . ASP A 1 108 ? 13.974 -2.093 2.415 1.00 62.78 108 ASP A C 1
ATOM 848 O O . ASP A 1 108 ? 13.073 -2.061 1.578 1.00 62.78 108 ASP A O 1
ATOM 852 N N . ASP A 1 109 ? 14.020 -1.202 3.407 1.00 56.81 109 ASP A N 1
ATOM 853 C CA . ASP A 1 109 ? 13.110 -0.041 3.519 1.00 56.81 109 ASP A CA 1
ATOM 854 C C . ASP A 1 109 ? 13.451 1.072 2.494 1.00 56.81 109 ASP A C 1
ATOM 856 O O . ASP A 1 109 ? 13.094 2.241 2.644 1.00 56.81 109 ASP A O 1
ATOM 860 N N . SER A 1 110 ? 14.207 0.719 1.451 1.00 56.34 110 SER A N 1
ATOM 861 C CA . SER A 1 110 ? 14.611 1.603 0.369 1.00 56.34 110 SER A CA 1
ATOM 862 C C . SER A 1 110 ? 13.604 1.570 -0.773 1.00 56.34 110 SER A C 1
ATOM 864 O O . SER A 1 110 ? 12.922 0.577 -1.033 1.00 56.34 110 SER A O 1
ATOM 866 N N . TRP A 1 111 ? 13.526 2.688 -1.486 1.00 64.56 111 TRP A N 1
ATOM 867 C CA . TRP A 1 111 ? 12.686 2.784 -2.664 1.00 64.56 111 TRP A CA 1
ATOM 868 C C . TRP A 1 111 ? 13.274 1.896 -3.762 1.00 64.56 111 TRP A C 1
ATOM 870 O O . TRP A 1 111 ? 14.490 1.833 -3.908 1.00 64.56 111 TRP A O 1
ATOM 880 N N . TRP A 1 112 ? 12.438 1.192 -4.524 1.00 67.69 112 TRP A N 1
ATOM 881 C CA . TRP A 1 112 ? 12.912 0.305 -5.600 1.00 67.69 112 TRP A CA 1
ATOM 882 C C . TRP A 1 112 ? 12.735 0.908 -7.002 1.00 67.69 112 TRP A C 1
ATOM 884 O O . TRP A 1 112 ? 13.280 0.381 -7.967 1.00 67.69 112 TRP A O 1
ATOM 894 N N . HIS A 1 113 ? 12.016 2.031 -7.118 1.00 70.25 113 HIS A N 1
ATOM 895 C CA . HIS A 1 113 ? 11.981 2.904 -8.297 1.00 70.25 113 HIS A CA 1
ATOM 896 C C . HIS A 1 113 ? 11.473 4.308 -7.927 1.00 70.25 113 HIS A C 1
ATOM 898 O O . HIS A 1 113 ? 11.060 4.542 -6.787 1.00 70.25 113 HIS A O 1
ATOM 904 N N . GLY A 1 114 ? 11.533 5.247 -8.873 1.00 69.25 114 GLY A N 1
ATOM 905 C CA . GLY A 1 114 ? 10.996 6.598 -8.720 1.00 69.25 114 GLY A CA 1
ATOM 906 C C . GLY A 1 114 ? 10.724 7.276 -10.064 1.00 69.25 114 GLY A C 1
ATOM 907 O O . GLY A 1 114 ? 10.946 6.708 -11.128 1.00 69.25 114 GLY A O 1
ATOM 908 N N . GLN A 1 115 ? 10.261 8.526 -10.032 1.00 65.44 115 GLN A N 1
ATOM 909 C CA . GLN A 1 115 ? 9.865 9.277 -11.238 1.00 65.44 115 GLN A CA 1
ATOM 910 C C . GLN A 1 115 ? 10.989 9.445 -12.267 1.00 65.44 115 GLN A C 1
ATOM 912 O O . GLN A 1 115 ? 10.727 9.499 -13.467 1.00 65.44 115 GLN A O 1
ATOM 917 N N . GLU A 1 116 ? 12.231 9.496 -11.790 1.00 69.75 116 GLU A N 1
ATOM 918 C CA . GLU A 1 116 ? 13.447 9.614 -12.600 1.00 69.75 116 GLU A CA 1
ATOM 919 C C . GLU A 1 116 ? 13.946 8.261 -13.133 1.00 69.75 116 GLU A C 1
ATOM 921 O O . GLU A 1 116 ? 14.951 8.206 -13.844 1.00 69.75 116 GLU A O 1
ATOM 926 N N . SER A 1 117 ? 13.272 7.152 -12.802 1.00 75.25 117 SER A N 1
ATOM 927 C CA . SER A 1 117 ? 13.657 5.836 -13.302 1.00 75.25 117 SER A CA 1
ATOM 928 C C . SER A 1 117 ? 13.579 5.788 -14.838 1.00 75.25 117 SER A C 1
ATOM 930 O O . SER A 1 117 ? 12.622 6.304 -15.421 1.00 75.25 117 SER A O 1
ATOM 932 N N . PRO A 1 118 ? 14.552 5.149 -15.514 1.00 77.38 118 PRO A N 1
ATOM 933 C CA . PRO A 1 118 ? 14.537 4.9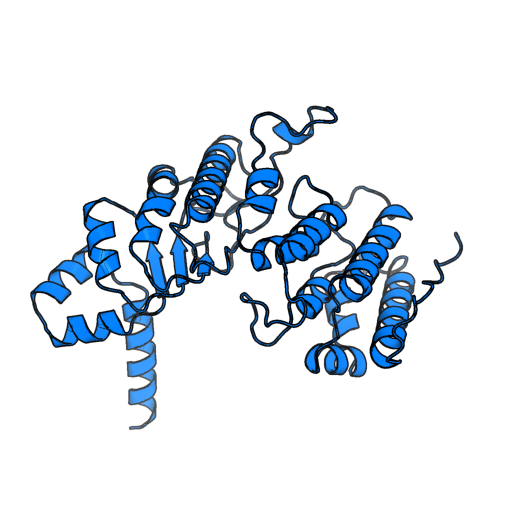99 -16.969 1.00 77.38 118 PRO A CA 1
ATOM 934 C C . PRO A 1 118 ? 13.311 4.235 -17.495 1.00 77.38 118 PRO A C 1
ATOM 936 O O . PRO A 1 118 ? 12.800 3.342 -16.819 1.00 77.38 118 PRO A O 1
ATOM 939 N N . ASP A 1 119 ? 12.904 4.493 -18.745 1.00 78.06 119 ASP A N 1
ATOM 940 C CA . ASP A 1 119 ? 11.726 3.856 -19.370 1.00 78.06 119 ASP A CA 1
ATOM 941 C C . ASP A 1 119 ? 11.769 2.310 -19.311 1.00 78.06 119 ASP A C 1
ATOM 943 O O . ASP A 1 119 ? 10.762 1.670 -19.026 1.00 78.06 119 ASP A O 1
ATOM 947 N N . PHE A 1 120 ? 12.947 1.690 -19.475 1.00 79.06 120 PHE A N 1
ATOM 948 C CA . PHE A 1 120 ? 13.086 0.224 -19.425 1.00 79.06 120 PHE A CA 1
ATOM 949 C C . PHE A 1 120 ? 12.818 -0.383 -18.032 1.00 79.06 120 PHE A C 1
ATOM 951 O O . PHE A 1 120 ? 12.510 -1.570 -17.924 1.00 79.06 120 PHE A O 1
ATOM 958 N N . VAL A 1 121 ? 12.941 0.406 -16.959 1.00 81.31 121 VAL A N 1
ATOM 959 C CA . VAL A 1 121 ? 12.540 0.010 -15.598 1.00 81.31 121 VAL A CA 1
ATOM 960 C C . VAL A 1 121 ? 11.021 0.125 -15.460 1.00 81.31 121 VAL A C 1
ATOM 962 O O . VAL A 1 121 ? 10.375 -0.778 -14.923 1.00 81.31 121 VAL A O 1
ATOM 965 N N . TRP A 1 122 ? 10.441 1.195 -16.010 1.00 79.50 122 TRP A N 1
ATOM 966 C CA . TRP A 1 122 ? 8.997 1.424 -16.020 1.00 79.50 122 TRP A CA 1
ATOM 967 C C . TRP A 1 122 ? 8.216 0.349 -16.761 1.00 79.50 122 TRP A C 1
ATOM 969 O O . TRP A 1 122 ? 7.175 -0.069 -16.258 1.00 79.50 122 TRP A O 1
ATOM 979 N N . ASP A 1 123 ? 8.719 -0.148 -17.890 1.00 82.50 123 ASP A N 1
ATOM 980 C CA . ASP A 1 123 ? 8.077 -1.245 -18.624 1.00 82.50 123 ASP A CA 1
ATOM 981 C C . ASP A 1 123 ? 7.869 -2.476 -17.721 1.00 82.50 123 ASP A C 1
ATOM 983 O O . ASP A 1 123 ? 6.767 -3.024 -17.633 1.00 82.50 123 ASP A O 1
ATOM 987 N N . VAL A 1 124 ? 8.895 -2.846 -16.946 1.00 85.75 124 VAL A N 1
ATOM 988 C CA . VAL A 1 124 ? 8.835 -3.972 -16.000 1.00 85.75 124 VAL A CA 1
ATOM 989 C C . VAL A 1 124 ? 7.850 -3.704 -14.855 1.00 85.75 124 VAL A C 1
ATOM 991 O O . VAL A 1 124 ? 7.093 -4.599 -14.470 1.00 85.75 124 VAL A O 1
ATOM 994 N N . ILE A 1 125 ? 7.811 -2.477 -14.328 1.00 84.56 125 ILE A N 1
ATOM 995 C CA . ILE A 1 125 ? 6.873 -2.068 -13.266 1.00 84.56 125 ILE A CA 1
ATOM 996 C C . ILE A 1 125 ? 5.425 -2.104 -13.767 1.00 84.56 125 ILE A C 1
ATOM 998 O O . ILE A 1 125 ? 4.530 -2.616 -13.086 1.00 84.56 125 ILE A O 1
ATOM 1002 N N . VAL A 1 126 ? 5.173 -1.571 -14.961 1.00 84.25 126 VAL A N 1
ATOM 1003 C CA . VAL A 1 126 ? 3.844 -1.526 -15.580 1.00 84.25 126 VAL A CA 1
ATOM 1004 C C . VAL A 1 126 ? 3.326 -2.940 -15.830 1.00 84.25 126 VAL A C 1
ATOM 1006 O O . VAL A 1 126 ? 2.180 -3.244 -15.483 1.00 84.25 126 VAL A O 1
ATOM 1009 N N . ASP A 1 127 ? 4.160 -3.824 -16.368 1.00 86.19 127 ASP A N 1
ATOM 1010 C CA . ASP A 1 127 ? 3.774 -5.210 -16.630 1.00 86.19 127 ASP A CA 1
ATOM 1011 C C . ASP A 1 127 ? 3.528 -5.995 -15.338 1.00 86.19 127 ASP A C 1
ATOM 1013 O O . ASP A 1 127 ? 2.531 -6.724 -15.226 1.00 86.19 127 ASP A O 1
ATOM 1017 N N . LEU A 1 128 ? 4.374 -5.800 -14.321 1.00 89.44 128 LEU A N 1
ATOM 1018 C CA . LEU A 1 128 ? 4.187 -6.404 -13.004 1.00 89.44 128 LEU A CA 1
ATOM 1019 C C . LEU A 1 128 ? 2.882 -5.936 -12.354 1.00 89.44 128 LEU A C 1
ATOM 1021 O O . LEU A 1 128 ? 2.087 -6.760 -11.898 1.00 89.44 128 LEU A O 1
ATOM 1025 N N . THR A 1 129 ? 2.638 -4.626 -12.321 1.00 89.00 129 THR A N 1
ATOM 1026 C CA . THR A 1 129 ? 1.445 -4.049 -11.682 1.00 89.00 129 THR A CA 1
ATOM 1027 C C . THR A 1 129 ? 0.164 -4.508 -12.371 1.00 89.00 129 THR A C 1
ATOM 1029 O O . THR A 1 129 ? -0.773 -4.937 -11.694 1.00 89.00 129 THR A O 1
ATOM 1032 N N . LYS A 1 130 ? 0.131 -4.542 -13.708 1.00 88.38 130 LYS A N 1
ATOM 1033 C CA . LYS A 1 130 ? -0.997 -5.115 -14.465 1.00 88.38 130 LYS A CA 1
ATOM 1034 C C . LYS A 1 130 ? -1.211 -6.593 -14.151 1.00 88.38 130 LYS A C 1
ATOM 1036 O O . LYS A 1 130 ? -2.347 -7.015 -13.924 1.00 88.38 130 LYS A O 1
ATOM 1041 N N . SER A 1 131 ? -0.135 -7.373 -14.093 1.00 90.25 131 SER A N 1
ATOM 1042 C CA . SER A 1 131 ? -0.213 -8.810 -13.813 1.00 90.25 131 SER A CA 1
ATOM 1043 C C . SER A 1 131 ? -0.699 -9.095 -12.388 1.00 90.25 131 SER A C 1
ATOM 1045 O O . SER A 1 131 ? -1.548 -9.966 -12.192 1.00 90.25 131 SER A O 1
ATOM 1047 N N . LEU A 1 132 ? -0.238 -8.326 -11.396 1.00 91.94 132 LEU A N 1
ATOM 1048 C CA . LEU A 1 132 ? -0.709 -8.411 -10.009 1.00 91.94 132 LEU A CA 1
ATOM 1049 C C . LEU A 1 132 ? -2.185 -8.007 -9.881 1.00 91.94 132 LEU A C 1
ATOM 1051 O O . LEU A 1 132 ? -2.956 -8.717 -9.229 1.00 91.94 132 LEU A O 1
ATOM 1055 N N . ALA A 1 133 ? -2.599 -6.920 -10.542 1.00 90.25 133 ALA A N 1
ATOM 1056 C CA . ALA A 1 133 ? -3.999 -6.493 -10.579 1.00 90.25 133 ALA A CA 1
ATOM 1057 C C . ALA A 1 133 ? -4.894 -7.587 -11.182 1.00 90.25 133 ALA A C 1
ATOM 1059 O O . ALA A 1 133 ? -5.915 -7.948 -10.594 1.00 90.25 133 ALA A O 1
ATOM 1060 N N . CYS A 1 134 ? -4.483 -8.162 -12.315 1.00 89.50 134 CYS A N 1
ATOM 1061 C CA . CYS A 1 134 ? -5.208 -9.239 -12.986 1.00 89.50 134 CYS A CA 1
ATOM 1062 C C . CYS A 1 134 ? -5.306 -10.500 -12.112 1.00 89.50 134 CYS A C 1
ATOM 1064 O O . CYS A 1 134 ? -6.395 -11.061 -11.955 1.00 89.50 134 CYS A O 1
ATOM 1066 N N . ALA A 1 135 ? -4.202 -10.922 -11.486 1.00 89.75 135 ALA A N 1
ATOM 1067 C CA . ALA A 1 135 ? -4.177 -12.086 -10.600 1.00 89.75 135 ALA A CA 1
ATOM 1068 C C . ALA A 1 135 ? -5.106 -11.904 -9.388 1.00 89.75 135 ALA A C 1
ATOM 1070 O O . ALA A 1 135 ? -5.841 -12.826 -9.020 1.00 89.75 135 ALA A O 1
ATOM 1071 N N . ARG A 1 136 ? -5.140 -10.703 -8.797 1.00 89.94 136 ARG A N 1
ATOM 1072 C CA . ARG A 1 136 ? -6.064 -10.396 -7.699 1.00 89.94 136 ARG A CA 1
ATOM 1073 C C . ARG A 1 136 ? -7.520 -10.393 -8.159 1.00 89.94 136 ARG A C 1
ATOM 1075 O O . ARG A 1 136 ? -8.354 -11.015 -7.507 1.00 89.94 136 ARG A O 1
ATOM 1082 N N . GLN A 1 137 ? -7.827 -9.713 -9.264 1.00 86.50 137 GLN A N 1
ATOM 1083 C CA . GLN A 1 137 ? -9.186 -9.643 -9.819 1.00 86.50 137 GLN A CA 1
ATOM 1084 C C . GLN A 1 137 ? -9.719 -11.024 -10.219 1.00 86.50 137 GLN A C 1
ATOM 1086 O O . GLN A 1 137 ? -10.910 -11.287 -10.088 1.00 86.50 137 GLN A O 1
ATOM 1091 N N . SER A 1 138 ? -8.825 -11.928 -10.621 1.00 86.38 138 SER A N 1
ATOM 1092 C CA . SER A 1 138 ? -9.127 -13.336 -10.905 1.00 86.38 138 SER A CA 1
ATOM 1093 C C . SER A 1 138 ? -9.244 -14.204 -9.648 1.00 86.38 138 SER A C 1
ATOM 1095 O O . SER A 1 138 ? -9.293 -15.426 -9.753 1.00 86.38 138 SER A O 1
ATOM 1097 N N . MET A 1 139 ? -9.270 -13.599 -8.456 1.00 85.88 139 MET A N 1
ATOM 1098 C CA . MET A 1 139 ? -9.394 -14.274 -7.164 1.00 85.88 139 MET A CA 1
ATOM 1099 C C . MET A 1 139 ? -8.219 -15.200 -6.786 1.00 85.88 139 MET A C 1
ATOM 1101 O O . MET A 1 139 ? -8.315 -15.941 -5.810 1.00 85.88 139 MET A O 1
ATOM 1105 N N . LEU A 1 140 ? -7.086 -15.137 -7.494 1.00 85.44 140 LEU A N 1
ATOM 1106 C CA . LEU A 1 140 ? -5.916 -15.985 -7.214 1.00 85.44 140 LEU A CA 1
ATOM 1107 C C . LEU A 1 140 ? -5.080 -15.479 -6.030 1.00 85.44 140 LEU A C 1
ATOM 1109 O O . LEU A 1 140 ? -4.351 -16.252 -5.417 1.00 85.44 140 LEU A O 1
ATOM 1113 N N . LEU A 1 141 ? -5.194 -14.188 -5.704 1.00 89.25 141 LEU A N 1
ATOM 1114 C CA . LEU A 1 141 ? -4.478 -13.518 -4.611 1.00 89.25 141 LEU A CA 1
ATOM 1115 C C . LEU A 1 141 ? -5.453 -12.817 -3.646 1.00 89.25 141 LEU A C 1
ATOM 1117 O O . LEU A 1 141 ? -5.216 -11.684 -3.230 1.00 89.25 141 LEU A O 1
ATOM 1121 N N . GLN A 1 142 ? -6.582 -13.460 -3.318 1.00 84.12 142 GLN A N 1
ATOM 1122 C CA . GLN A 1 142 ? -7.608 -12.876 -2.435 1.00 84.12 142 GLN A CA 1
ATOM 1123 C C . GLN A 1 142 ? -7.083 -12.534 -1.036 1.00 84.12 142 GLN A C 1
ATOM 1125 O O . GLN A 1 142 ? -7.486 -11.519 -0.479 1.00 84.12 142 GLN A O 1
ATOM 1130 N N . GLY A 1 143 ? -6.189 -13.364 -0.489 1.00 87.31 143 GLY A N 1
ATOM 1131 C CA . GLY A 1 143 ? -5.624 -13.167 0.848 1.00 87.31 143 GLY A CA 1
ATOM 1132 C C . GLY A 1 143 ? -4.666 -11.982 0.956 1.00 87.31 143 GLY A C 1
ATOM 1133 O O . GLY A 1 143 ? -4.386 -11.542 2.063 1.00 87.31 143 GLY A O 1
ATOM 1134 N N . LEU A 1 144 ? -4.184 -11.447 -0.171 1.00 91.75 144 LEU A N 1
ATOM 1135 C CA . LEU A 1 144 ? -3.264 -10.317 -0.182 1.00 91.75 144 LEU A CA 1
ATOM 1136 C C . LEU A 1 144 ? -4.007 -9.064 0.309 1.00 91.75 144 LEU A C 1
ATOM 1138 O O . LEU A 1 144 ? -5.007 -8.660 -0.274 1.00 91.75 144 LEU A O 1
ATOM 1142 N N . GLU A 1 145 ? -3.542 -8.422 1.365 1.00 91.38 145 GLU A N 1
ATOM 1143 C CA . GLU A 1 145 ? -4.183 -7.258 1.996 1.00 91.38 145 GLU A CA 1
ATOM 1144 C C . GLU A 1 145 ? -3.385 -5.976 1.773 1.00 91.38 145 GLU A C 1
ATOM 1146 O O . GLU A 1 145 ? -3.939 -4.879 1.843 1.00 91.38 145 GLU A O 1
ATOM 1151 N N . TRP A 1 146 ? -2.101 -6.114 1.451 1.00 91.00 146 TRP A N 1
ATOM 1152 C CA . TRP A 1 146 ? -1.189 -5.001 1.279 1.00 91.00 146 TRP A CA 1
ATOM 1153 C C . TRP A 1 146 ? -0.112 -5.321 0.244 1.00 91.00 146 TRP A C 1
ATOM 1155 O O . TRP A 1 146 ? 0.492 -6.395 0.253 1.00 91.00 146 TRP A O 1
ATOM 1165 N N . ILE A 1 147 ? 0.115 -4.368 -0.649 1.00 90.31 147 ILE A N 1
ATOM 1166 C CA . ILE A 1 147 ? 1.284 -4.305 -1.518 1.00 90.31 147 ILE A CA 1
ATOM 1167 C C . ILE A 1 147 ? 1.971 -2.980 -1.210 1.00 90.31 147 ILE A C 1
ATOM 1169 O O . ILE A 1 147 ? 1.342 -1.931 -1.364 1.00 90.31 147 ILE A O 1
ATOM 1173 N N . GLU A 1 148 ? 3.225 -3.041 -0.776 1.00 85.44 148 GLU A N 1
ATOM 1174 C CA . GLU A 1 148 ? 4.056 -1.859 -0.601 1.00 85.44 148 GLU A CA 1
ATOM 1175 C C . GLU A 1 148 ? 4.540 -1.391 -1.968 1.00 85.44 148 GLU A C 1
ATOM 1177 O O . GLU A 1 148 ? 5.322 -2.047 -2.665 1.00 85.44 148 GLU A O 1
ATOM 1182 N N . LEU A 1 149 ? 3.997 -0.251 -2.356 1.00 76.38 149 LEU A N 1
ATOM 1183 C CA . LEU A 1 149 ? 4.377 0.486 -3.534 1.00 76.38 149 LEU A CA 1
ATOM 1184 C C . LEU A 1 149 ? 5.110 1.727 -3.030 1.00 76.38 149 LEU A C 1
ATOM 1186 O O . LEU A 1 149 ? 4.534 2.487 -2.261 1.00 76.38 149 LEU A O 1
ATOM 1190 N N . CYS A 1 150 ? 6.359 1.931 -3.459 1.00 69.50 150 CYS A N 1
ATOM 1191 C CA . CYS A 1 150 ? 7.015 3.241 -3.360 1.00 69.50 150 CYS A CA 1
ATOM 1192 C C . CYS A 1 150 ? 6.270 4.243 -4.269 1.00 69.50 150 CYS A C 1
ATOM 1194 O O . CYS A 1 150 ? 5.168 3.944 -4.738 1.00 69.50 150 CYS A O 1
ATOM 1196 N N . CYS A 1 151 ? 6.867 5.381 -4.624 1.00 64.31 151 CYS A N 1
ATOM 1197 C CA . CYS A 1 151 ? 6.230 6.302 -5.571 1.00 64.31 151 CYS A CA 1
ATOM 1198 C C . CYS A 1 151 ? 5.814 5.623 -6.882 1.00 64.31 151 CYS A C 1
ATOM 1200 O O . CYS A 1 151 ? 6.647 5.053 -7.574 1.00 64.31 151 CYS A O 1
ATOM 1202 N N . HIS A 1 152 ? 4.528 5.690 -7.238 1.00 64.81 152 HIS A N 1
ATOM 1203 C CA . HIS A 1 152 ? 3.946 5.028 -8.415 1.00 64.81 152 HIS A CA 1
ATOM 1204 C C . HIS A 1 152 ? 3.278 6.002 -9.394 1.00 64.81 152 HIS A C 1
ATOM 1206 O O . HIS A 1 152 ? 2.178 5.767 -9.892 1.00 64.81 152 HIS A O 1
ATOM 1212 N N . SER A 1 153 ? 3.944 7.092 -9.752 1.00 61.34 153 SER A N 1
ATOM 1213 C CA . SER A 1 153 ? 3.484 7.939 -10.857 1.00 61.34 153 SER A CA 1
ATOM 1214 C C . SER A 1 153 ? 3.989 7.421 -12.204 1.00 61.34 153 SER A C 1
ATOM 1216 O O . SER A 1 153 ? 5.116 6.965 -12.325 1.00 61.34 153 SER A O 1
ATOM 1218 N N . CYS A 1 154 ? 3.155 7.483 -13.246 1.00 67.50 154 CYS A N 1
ATOM 1219 C CA . CYS A 1 154 ? 3.590 7.141 -14.601 1.00 67.50 154 CYS A CA 1
ATOM 1220 C C . CYS A 1 154 ? 4.748 8.075 -15.036 1.00 67.50 154 CYS A C 1
ATOM 1222 O O . CYS A 1 154 ? 4.750 9.243 -14.640 1.00 67.50 154 CYS A O 1
ATOM 1224 N N . PRO A 1 155 ? 5.726 7.597 -15.833 1.00 63.50 155 PRO A N 1
ATOM 1225 C CA . PRO A 1 155 ? 6.937 8.358 -16.146 1.00 63.50 155 PRO A CA 1
ATOM 1226 C C . PRO A 1 155 ? 6.634 9.722 -16.782 1.00 63.50 155 PRO A C 1
ATOM 1228 O O . PRO A 1 155 ? 5.630 9.892 -17.478 1.00 63.50 155 PRO A O 1
ATOM 1231 N N . GLN A 1 156 ? 7.521 10.710 -16.605 1.00 60.19 156 GLN A N 1
ATOM 1232 C CA . GLN A 1 156 ? 7.332 12.051 -17.186 1.00 60.19 156 GLN A CA 1
ATOM 1233 C C . GLN A 1 156 ? 7.171 12.017 -18.719 1.00 60.19 156 GLN A C 1
ATOM 1235 O O . GLN A 1 156 ? 6.416 12.809 -19.281 1.00 60.19 156 GLN A O 1
ATOM 1240 N N . SER A 1 157 ? 7.811 11.059 -19.401 1.00 56.75 157 SER A N 1
ATOM 1241 C CA . SER A 1 157 ? 7.662 10.802 -20.845 1.00 56.75 157 SER A CA 1
ATOM 1242 C C . SER A 1 157 ? 6.215 10.470 -21.253 1.00 56.75 157 SER A C 1
ATOM 1244 O O . SER A 1 157 ? 5.775 10.794 -22.362 1.00 56.75 157 SER A O 1
ATOM 1246 N N . VAL A 1 158 ? 5.458 9.867 -20.334 1.00 57.91 158 VAL A N 1
ATOM 1247 C CA . VAL A 1 158 ? 4.035 9.533 -20.445 1.00 57.91 158 VAL A CA 1
ATOM 1248 C C . VAL A 1 158 ? 3.190 10.758 -20.062 1.00 57.91 158 VAL A C 1
ATOM 1250 O O . VAL A 1 158 ? 2.309 11.145 -20.829 1.00 57.91 158 VAL A O 1
ATOM 1253 N N . LEU A 1 159 ? 3.510 11.449 -18.964 1.00 57.81 159 LEU A N 1
ATOM 1254 C CA . LEU A 1 159 ? 2.780 12.639 -18.487 1.00 57.81 159 LEU A CA 1
ATOM 1255 C C . LEU A 1 159 ? 2.864 13.867 -19.417 1.00 57.81 159 LEU A C 1
ATOM 1257 O O . LEU A 1 159 ? 1.897 14.618 -19.529 1.00 57.81 159 LEU A O 1
ATOM 1261 N N . ASN A 1 160 ? 3.980 14.063 -20.126 1.00 52.84 160 ASN A N 1
ATOM 1262 C CA . ASN A 1 160 ? 4.201 15.223 -21.004 1.00 52.84 160 ASN A CA 1
ATOM 1263 C C . ASN A 1 160 ? 3.377 15.193 -22.305 1.00 52.84 160 ASN A C 1
ATOM 1265 O O . ASN A 1 160 ? 3.361 16.168 -23.061 1.00 52.84 160 ASN A O 1
ATOM 1269 N N . ARG A 1 16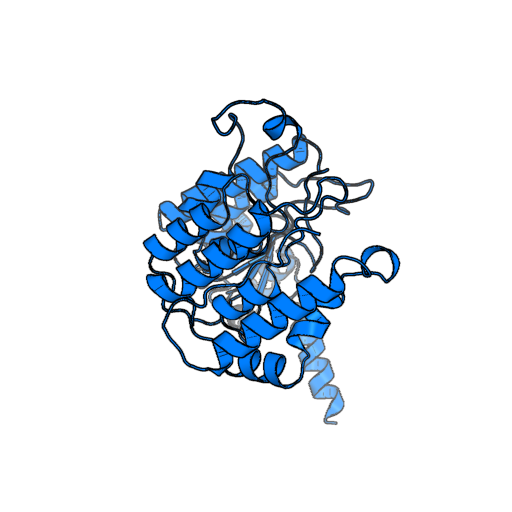1 ? 2.652 14.102 -22.583 1.00 50.25 161 ARG A N 1
ATOM 1270 C CA . ARG A 1 161 ? 1.676 14.046 -23.677 1.00 50.25 161 ARG A CA 1
ATOM 1271 C C . ARG A 1 161 ? 0.364 14.656 -23.186 1.00 50.25 161 ARG A C 1
ATOM 1273 O O . ARG A 1 161 ? -0.519 13.920 -22.760 1.00 50.25 161 ARG A O 1
ATOM 1280 N N . GLN A 1 162 ? 0.259 15.988 -23.235 1.00 45.69 162 GLN A N 1
ATOM 1281 C CA . GLN A 1 162 ? -0.938 16.781 -22.900 1.00 45.69 162 GLN A CA 1
ATOM 1282 C C . GLN A 1 162 ? -2.206 16.227 -23.573 1.00 45.69 162 GLN A C 1
ATOM 1284 O O . GLN A 1 162 ? -2.594 16.636 -24.665 1.00 45.69 162 GLN A O 1
ATOM 1289 N N . THR A 1 163 ? -2.851 15.260 -22.937 1.00 47.66 163 THR A N 1
ATOM 1290 C CA . THR A 1 163 ? -4.091 14.655 -23.405 1.00 47.66 163 THR A CA 1
ATOM 1291 C C . THR A 1 163 ? -4.949 14.361 -22.185 1.00 47.66 163 THR A C 1
ATOM 1293 O O . THR A 1 163 ? -4.456 13.829 -21.195 1.00 47.66 163 THR A O 1
ATOM 1296 N N . ASP A 1 164 ? -6.248 14.659 -22.261 1.00 44.19 164 ASP A N 1
ATOM 1297 C CA . ASP A 1 164 ? -7.242 14.411 -21.196 1.00 44.19 164 ASP A CA 1
ATOM 1298 C C . ASP A 1 164 ? -7.475 12.908 -20.903 1.00 44.19 164 ASP A C 1
ATOM 1300 O O . ASP A 1 164 ? -8.456 12.505 -20.272 1.00 44.19 164 ASP A O 1
ATOM 1304 N N . ARG A 1 165 ? -6.610 12.029 -21.420 1.00 49.12 165 ARG A N 1
ATOM 1305 C CA . ARG A 1 165 ? -6.683 10.575 -21.297 1.00 49.12 165 ARG A CA 1
ATOM 1306 C C . ARG A 1 165 ? -5.333 10.060 -20.827 1.00 49.12 165 ARG A C 1
ATOM 1308 O O . ARG A 1 165 ? -4.306 10.435 -21.375 1.00 49.12 165 ARG A O 1
ATOM 1315 N N . LEU A 1 166 ? -5.355 9.145 -19.857 1.00 53.56 166 LEU A N 1
ATOM 1316 C CA . LEU A 1 166 ? -4.152 8.427 -19.441 1.00 53.56 166 LEU A CA 1
ATOM 1317 C C . LEU A 1 166 ? -3.487 7.796 -20.676 1.00 53.56 166 LEU A C 1
ATOM 1319 O O . LEU A 1 166 ? -4.183 7.112 -21.439 1.00 53.56 166 LEU A O 1
ATOM 1323 N N . PRO A 1 167 ? -2.184 8.014 -20.902 1.00 53.84 167 PRO A N 1
ATOM 1324 C CA . PRO A 1 167 ? -1.542 7.538 -22.115 1.00 53.84 167 PRO A CA 1
ATOM 1325 C C . PRO A 1 167 ? -1.452 6.011 -22.123 1.00 53.84 167 PRO A C 1
ATOM 1327 O O . PRO A 1 167 ? -1.414 5.360 -21.075 1.00 53.84 167 PRO A O 1
ATOM 1330 N N . ALA A 1 168 ? -1.389 5.436 -23.325 1.00 51.84 168 ALA A N 1
ATOM 1331 C CA . ALA A 1 168 ? -1.105 4.018 -23.512 1.00 51.84 168 ALA A CA 1
ATOM 1332 C C . ALA A 1 168 ? 0.229 3.677 -22.822 1.00 51.84 168 ALA A C 1
ATOM 1334 O O . ALA A 1 168 ? 1.276 4.138 -23.264 1.00 51.84 168 ALA A O 1
ATOM 1335 N N . GLY A 1 169 ? 0.171 2.937 -21.709 1.00 61.53 169 GLY A N 1
ATOM 1336 C CA . GLY A 1 169 ? 1.338 2.618 -20.875 1.00 61.53 169 GLY A CA 1
ATOM 1337 C C . GLY A 1 169 ? 1.154 2.895 -19.380 1.00 61.53 169 GLY A C 1
ATOM 1338 O O . GLY A 1 169 ? 1.871 2.317 -18.577 1.00 61.53 169 GLY A O 1
ATOM 1339 N N . CYS A 1 170 ? 0.164 3.693 -18.973 1.00 75.00 170 CYS A N 1
ATOM 1340 C CA . CYS A 1 170 ? -0.066 3.961 -17.551 1.00 75.00 170 CYS A CA 1
ATOM 1341 C C . CYS A 1 170 ? -0.830 2.812 -16.861 1.00 75.00 170 CYS A C 1
ATOM 1343 O O . CYS A 1 170 ? -1.827 2.344 -17.408 1.00 75.00 170 CYS A O 1
ATOM 1345 N N . SER A 1 171 ? -0.385 2.367 -15.675 1.00 80.62 171 SER A N 1
ATOM 1346 C CA . SER A 1 171 ? -1.040 1.306 -14.877 1.00 80.62 171 SER A CA 1
ATOM 1347 C C . SER A 1 171 ? -1.800 1.823 -13.645 1.00 80.62 171 SER A C 1
ATOM 1349 O O . SER A 1 171 ? -2.361 1.036 -12.880 1.00 80.62 171 SER A O 1
ATOM 1351 N N . CYS A 1 172 ? -1.865 3.146 -13.432 1.00 82.25 172 CYS A N 1
ATOM 1352 C CA . CYS A 1 172 ? -2.471 3.724 -12.227 1.00 82.25 172 CYS A CA 1
ATOM 1353 C C . CYS A 1 172 ? -3.960 3.367 -12.055 1.00 82.25 172 CYS A C 1
ATOM 1355 O O . CYS A 1 172 ? -4.426 3.202 -10.927 1.00 82.25 172 CYS A O 1
ATOM 1357 N N . ARG A 1 173 ? -4.723 3.207 -13.150 1.00 83.69 173 ARG A N 1
ATOM 1358 C CA . ARG A 1 173 ? -6.137 2.779 -13.075 1.00 83.69 173 ARG A CA 1
ATOM 1359 C C . ARG A 1 173 ? -6.269 1.318 -12.678 1.00 83.69 173 ARG A C 1
ATOM 1361 O O . ARG A 1 173 ? -7.174 0.969 -11.919 1.00 83.69 173 ARG A O 1
ATOM 1368 N N . GLU A 1 174 ? -5.395 0.473 -13.196 1.00 86.81 174 GLU A N 1
ATOM 1369 C CA . GLU A 1 174 ? -5.310 -0.946 -12.885 1.00 86.81 174 GLU A CA 1
ATOM 1370 C C . GLU A 1 174 ? -4.923 -1.141 -11.422 1.00 86.81 174 GLU A C 1
ATOM 1372 O O . GLU A 1 174 ? -5.556 -1.948 -10.746 1.00 86.81 174 GLU A O 1
ATOM 1377 N N . ILE A 1 175 ? -3.983 -0.342 -10.905 1.00 88.50 175 ILE A N 1
ATOM 1378 C CA . ILE A 1 175 ? -3.638 -0.308 -9.479 1.00 88.50 175 ILE A CA 1
ATOM 1379 C C . ILE A 1 175 ? -4.867 0.104 -8.658 1.00 88.50 175 ILE A C 1
ATOM 1381 O O . ILE A 1 175 ? -5.350 -0.681 -7.843 1.00 88.50 175 ILE A O 1
ATOM 1385 N N . ALA A 1 176 ? -5.455 1.275 -8.926 1.00 88.44 176 ALA A N 1
ATOM 1386 C CA . ALA A 1 176 ? -6.591 1.788 -8.151 1.00 88.44 176 ALA A CA 1
ATOM 1387 C C . ALA A 1 176 ? -7.781 0.805 -8.089 1.00 88.44 176 ALA A C 1
ATOM 1389 O O . ALA A 1 176 ? -8.440 0.655 -7.054 1.00 88.44 176 ALA A O 1
ATOM 1390 N N . ARG A 1 177 ? -8.050 0.090 -9.188 1.00 87.94 177 ARG A N 1
ATOM 1391 C CA . ARG A 1 177 ? -9.159 -0.876 -9.282 1.00 87.94 177 ARG A CA 1
ATOM 1392 C C . ARG A 1 177 ? -8.794 -2.276 -8.798 1.00 87.94 177 ARG A C 1
ATOM 1394 O O . ARG A 1 177 ? -9.659 -2.989 -8.297 1.00 87.94 177 ARG A O 1
ATOM 1401 N N . GLY A 1 178 ? -7.556 -2.698 -9.016 1.00 88.69 178 GLY A N 1
ATOM 1402 C CA . GLY A 1 178 ? -7.126 -4.087 -8.904 1.00 88.69 178 GLY A CA 1
ATOM 1403 C C . GLY A 1 178 ? -6.286 -4.401 -7.676 1.00 88.69 178 GLY A C 1
ATOM 1404 O O . GLY A 1 178 ? -6.065 -5.576 -7.426 1.00 88.69 178 GLY A O 1
ATOM 1405 N N . PHE A 1 179 ? -5.814 -3.417 -6.909 1.00 92.19 179 PHE A N 1
ATOM 1406 C CA . PHE A 1 179 ? -4.945 -3.647 -5.742 1.00 92.19 179 PHE A CA 1
ATOM 1407 C C . PHE A 1 179 ? -5.736 -3.676 -4.430 1.00 92.19 179 PHE A C 1
ATOM 1409 O O . PHE A 1 179 ? -6.899 -3.258 -4.422 1.00 92.19 179 PHE A O 1
ATOM 1416 N N . PRO A 1 180 ? -5.171 -4.186 -3.315 1.00 92.00 180 PRO A N 1
ATOM 1417 C CA . PRO A 1 180 ? -5.817 -4.096 -2.009 1.00 92.00 180 PRO A CA 1
ATOM 1418 C C . PRO A 1 180 ? -6.225 -2.668 -1.646 1.00 92.00 180 PRO A C 1
ATOM 1420 O O . PRO A 1 180 ? -5.562 -1.701 -2.013 1.00 92.00 180 PRO A O 1
ATOM 1423 N N . VAL A 1 181 ? -7.321 -2.533 -0.903 1.00 91.25 181 VAL A N 1
ATOM 1424 C CA . VAL A 1 181 ? -7.881 -1.216 -0.582 1.00 91.25 181 VAL A CA 1
ATOM 1425 C C . VAL A 1 181 ? -6.956 -0.418 0.342 1.00 91.25 181 VAL A C 1
ATOM 1427 O O . VAL A 1 181 ? -6.820 0.784 0.150 1.00 91.25 181 VAL A O 1
ATOM 1430 N N . ALA A 1 182 ? -6.246 -1.083 1.259 1.00 90.06 182 ALA A N 1
ATOM 1431 C CA . ALA A 1 182 ? -5.214 -0.447 2.077 1.00 90.06 182 ALA A CA 1
ATOM 1432 C C . ALA A 1 182 ? -4.095 0.172 1.219 1.00 90.06 182 ALA A C 1
ATOM 1434 O O . ALA A 1 182 ? -3.710 1.309 1.468 1.00 90.06 182 ALA A O 1
ATOM 1435 N N . THR A 1 183 ? -3.644 -0.515 0.157 1.00 90.56 183 THR A N 1
ATOM 1436 C CA . THR A 1 183 ? -2.686 0.040 -0.820 1.00 90.56 183 THR A CA 1
ATOM 1437 C C . THR A 1 183 ? -3.229 1.283 -1.504 1.00 90.56 183 THR A C 1
ATOM 1439 O O . THR A 1 183 ? -2.526 2.279 -1.609 1.00 90.56 183 THR A O 1
ATOM 1442 N N . VAL A 1 184 ? -4.501 1.275 -1.906 1.00 90.50 184 VAL A N 1
ATOM 1443 C CA . VAL A 1 184 ? -5.128 2.465 -2.502 1.00 90.50 184 VAL A CA 1
ATOM 1444 C C . VAL A 1 184 ? -5.196 3.625 -1.502 1.00 90.50 184 VAL A C 1
ATOM 1446 O O . VAL A 1 184 ? -4.939 4.757 -1.893 1.00 90.50 184 VAL A O 1
ATOM 1449 N N . ILE A 1 185 ? -5.490 3.365 -0.224 1.00 90.25 185 ILE A N 1
ATOM 1450 C CA . ILE A 1 185 ? -5.503 4.400 0.823 1.00 90.25 185 ILE A CA 1
ATOM 1451 C C . ILE A 1 185 ? -4.112 4.995 1.057 1.00 90.25 185 ILE A C 1
ATOM 1453 O O . ILE A 1 185 ? -3.995 6.209 1.184 1.00 90.25 185 ILE A O 1
ATOM 1457 N N . HIS A 1 186 ? -3.058 4.183 1.056 1.00 88.19 186 HIS A N 1
ATOM 1458 C CA . HIS A 1 186 ? -1.695 4.709 1.142 1.00 88.19 186 HIS A CA 1
ATOM 1459 C C . HIS A 1 186 ? -1.379 5.668 -0.017 1.00 88.19 186 HIS A C 1
ATOM 1461 O O . HIS A 1 186 ? -0.844 6.748 0.199 1.00 88.19 186 HIS A O 1
ATOM 1467 N N . LEU A 1 187 ? -1.826 5.343 -1.235 1.00 85.69 187 LEU A N 1
ATOM 1468 C CA . LEU A 1 187 ? -1.658 6.215 -2.404 1.00 85.69 187 LEU A CA 1
ATOM 1469 C C . LEU A 1 187 ? -2.511 7.499 -2.334 1.00 85.69 187 LEU A C 1
ATOM 1471 O O . LEU A 1 187 ? -2.152 8.497 -2.952 1.00 85.69 187 LEU A O 1
ATOM 1475 N N . VAL A 1 188 ? -3.617 7.515 -1.573 1.00 85.94 188 VAL A N 1
ATOM 1476 C CA . VAL A 1 188 ? -4.343 8.764 -1.244 1.00 85.94 188 VAL A CA 1
ATOM 1477 C C . VAL A 1 188 ? -3.466 9.681 -0.392 1.00 85.94 188 VAL A C 1
ATOM 1479 O O . VAL A 1 188 ? -3.487 10.898 -0.591 1.00 85.94 188 VAL A O 1
ATOM 1482 N N . ALA A 1 189 ? -2.712 9.103 0.546 1.00 81.69 189 ALA A N 1
ATOM 1483 C CA . ALA A 1 189 ? -1.853 9.848 1.454 1.00 81.69 189 ALA A CA 1
ATOM 1484 C C . ALA A 1 189 ? -0.627 10.433 0.735 1.00 81.69 189 ALA A C 1
ATOM 1486 O O . ALA A 1 189 ? -0.351 11.618 0.898 1.00 81.69 189 ALA A O 1
ATOM 1487 N N . ASN A 1 190 ? 0.008 9.655 -0.146 1.00 76.25 190 ASN A N 1
ATOM 1488 C CA . ASN A 1 190 ? 1.233 10.076 -0.834 1.00 76.25 190 ASN A CA 1
ATOM 1489 C C . ASN A 1 190 ? 1.011 10.793 -2.180 1.00 76.25 190 ASN A C 1
ATOM 1491 O O . ASN A 1 190 ? 1.968 11.254 -2.778 1.00 76.25 190 ASN A O 1
ATOM 1495 N N . GLY A 1 191 ? -0.203 10.788 -2.749 1.00 70.62 191 GLY A N 1
ATOM 1496 C CA . GLY A 1 191 ? -0.448 11.390 -4.075 1.00 70.62 191 GLY A CA 1
ATOM 1497 C C . GLY A 1 191 ? 0.223 10.671 -5.258 1.00 70.62 191 GLY A C 1
ATOM 1498 O O . GLY A 1 191 ? 0.290 11.195 -6.368 1.00 70.62 191 GLY A O 1
ATOM 1499 N N . ASP A 1 192 ? 0.666 9.436 -5.046 1.00 70.00 192 ASP A N 1
ATOM 1500 C CA . ASP A 1 192 ? 1.574 8.686 -5.916 1.00 70.00 192 ASP A CA 1
ATOM 1501 C C . ASP A 1 192 ? 0.903 7.982 -7.107 1.00 70.00 192 ASP A C 1
ATOM 1503 O O . ASP A 1 192 ? 1.294 6.883 -7.487 1.00 70.00 192 ASP A O 1
ATOM 1507 N N . LEU A 1 193 ? -0.125 8.578 -7.716 1.00 73.88 193 LEU A N 1
ATOM 1508 C CA . LEU A 1 193 ? -0.754 8.077 -8.943 1.00 73.88 193 LEU A CA 1
ATOM 1509 C C . LEU A 1 193 ? -1.139 9.244 -9.853 1.00 73.88 193 LEU A C 1
ATOM 1511 O O . LEU A 1 193 ? -1.471 10.330 -9.396 1.00 73.88 193 LEU A O 1
ATOM 1515 N N . CYS A 1 194 ? -1.249 8.992 -11.158 1.00 74.12 194 CYS A N 1
ATOM 1516 C CA . CYS A 1 194 ? -1.811 9.953 -12.121 1.00 74.12 194 CYS A CA 1
ATOM 1517 C C . CYS A 1 194 ? -3.341 10.130 -11.983 1.00 74.12 194 CYS A C 1
ATOM 1519 O O . CYS A 1 194 ? -4.030 10.412 -12.964 1.00 74.12 194 CYS A O 1
ATOM 1521 N N . LEU A 1 195 ? -3.883 9.879 -10.791 1.00 74.19 195 LEU A N 1
ATOM 1522 C CA . LEU A 1 195 ? -5.293 9.953 -10.429 1.00 74.19 195 LEU A CA 1
ATOM 1523 C C . LEU A 1 195 ? -5.432 10.901 -9.242 1.00 74.19 195 LEU A C 1
ATOM 1525 O O . LEU A 1 195 ? -4.587 10.915 -8.350 1.00 74.19 195 LEU A O 1
ATOM 1529 N N . GLY A 1 196 ? -6.521 11.666 -9.203 1.00 76.12 196 GLY A N 1
ATOM 1530 C CA . GLY A 1 196 ? -6.751 12.589 -8.095 1.00 76.12 196 GLY A CA 1
ATOM 1531 C C . GLY A 1 196 ? -6.933 11.842 -6.771 1.00 76.12 196 GLY A C 1
ATOM 1532 O O . GLY A 1 196 ? -7.655 10.847 -6.707 1.00 76.12 196 GLY A O 1
ATOM 1533 N N . ARG A 1 197 ? -6.356 12.352 -5.680 1.00 85.44 197 ARG A N 1
ATOM 1534 C CA . ARG A 1 197 ? -6.496 11.774 -4.328 1.00 85.44 197 ARG A CA 1
ATOM 1535 C C . ARG A 1 197 ? -7.964 11.563 -3.920 1.00 85.44 197 ARG A C 1
ATOM 1537 O O . ARG A 1 197 ? -8.320 10.512 -3.393 1.00 85.44 197 ARG A O 1
ATOM 1544 N N . LEU A 1 198 ? -8.852 12.512 -4.244 1.00 84.00 198 LEU A N 1
ATOM 1545 C CA . LEU A 1 198 ? -10.294 12.378 -3.991 1.00 84.00 198 LEU A CA 1
ATOM 1546 C C . LEU A 1 198 ? -10.954 11.286 -4.857 1.00 84.00 198 LEU A C 1
ATOM 1548 O O . LEU A 1 198 ? -11.871 10.602 -4.399 1.00 84.00 198 LEU A O 1
ATOM 1552 N N . GLU A 1 199 ? -10.492 11.093 -6.096 1.00 85.00 199 GLU A N 1
ATOM 1553 C CA . GLU A 1 199 ? -10.935 9.988 -6.958 1.00 85.00 199 GLU A CA 1
ATOM 1554 C C . GLU A 1 199 ? -10.536 8.641 -6.341 1.00 85.00 199 GLU A C 1
ATOM 1556 O O . GLU A 1 199 ? -11.384 7.759 -6.186 1.00 85.00 199 GLU A O 1
ATOM 1561 N N . LEU A 1 200 ? -9.282 8.508 -5.906 1.00 87.81 200 LEU A N 1
ATOM 1562 C CA . LEU A 1 200 ? -8.767 7.311 -5.236 1.00 87.81 200 LEU A CA 1
ATOM 1563 C C . LEU A 1 200 ? -9.521 6.999 -3.942 1.00 87.81 200 LEU A C 1
ATOM 1565 O O . LEU A 1 200 ? -9.921 5.852 -3.724 1.00 87.81 200 LEU A O 1
ATOM 1569 N N . LEU A 1 201 ? -9.791 8.017 -3.123 1.00 91.25 201 LEU A N 1
ATOM 1570 C CA . LEU A 1 201 ? -10.587 7.862 -1.910 1.00 91.25 201 LEU A CA 1
ATOM 1571 C C . LEU A 1 201 ? -11.998 7.356 -2.234 1.00 91.25 201 LEU A C 1
ATOM 1573 O O . LEU A 1 201 ? -12.488 6.437 -1.583 1.00 91.25 201 LEU A O 1
ATOM 1577 N N . ASN A 1 202 ? -12.653 7.906 -3.259 1.00 91.94 202 ASN A N 1
ATOM 1578 C CA . ASN A 1 202 ? -13.976 7.438 -3.672 1.00 91.94 202 ASN A CA 1
ATOM 1579 C C . ASN A 1 202 ? -13.956 5.985 -4.156 1.00 91.94 202 ASN A C 1
ATOM 1581 O O . ASN A 1 202 ? -14.877 5.228 -3.842 1.00 91.94 202 ASN A 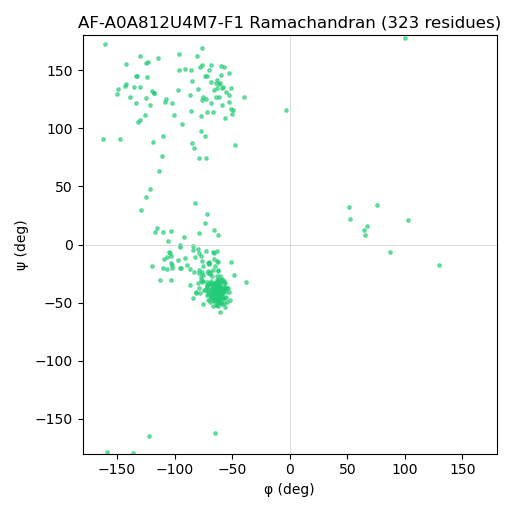O 1
ATOM 1585 N N . ILE A 1 203 ? -12.901 5.575 -4.864 1.00 91.38 203 ILE A N 1
ATOM 1586 C CA . ILE A 1 203 ? -12.701 4.174 -5.245 1.00 91.38 203 ILE A CA 1
ATOM 1587 C C . ILE A 1 203 ? -12.562 3.305 -3.989 1.00 91.38 203 ILE A C 1
ATOM 1589 O O . ILE A 1 203 ? -13.275 2.308 -3.870 1.00 91.38 203 ILE A O 1
ATOM 1593 N N . ALA A 1 204 ? -11.716 3.685 -3.029 1.00 92.25 204 ALA A N 1
ATOM 1594 C CA . ALA A 1 204 ? -11.527 2.931 -1.788 1.00 92.25 204 ALA A CA 1
ATOM 1595 C C . ALA A 1 204 ? -12.828 2.807 -0.970 1.00 92.25 204 ALA A C 1
ATOM 1597 O O . ALA A 1 204 ? -13.200 1.706 -0.562 1.00 92.25 204 ALA A O 1
ATOM 1598 N N . LEU A 1 205 ? -13.569 3.908 -0.811 1.00 93.44 205 LEU A N 1
ATOM 1599 C CA . LEU A 1 205 ? -14.866 3.938 -0.126 1.00 93.44 205 LEU A CA 1
ATOM 1600 C C . LEU A 1 205 ? -15.912 3.063 -0.825 1.00 93.44 205 LEU A C 1
ATOM 1602 O O . LEU A 1 205 ? -16.610 2.297 -0.166 1.00 93.44 205 LEU A O 1
ATOM 1606 N N . SER A 1 206 ? -15.987 3.105 -2.160 1.00 93.19 206 SER A N 1
ATOM 1607 C CA . SER A 1 206 ? -16.919 2.261 -2.928 1.00 93.19 206 SER A CA 1
ATOM 1608 C C . SER A 1 206 ? -16.650 0.761 -2.769 1.00 93.19 206 SER A C 1
ATOM 1610 O O . SER A 1 206 ? -17.544 -0.059 -2.963 1.00 93.19 206 SER A O 1
ATOM 1612 N N . ARG A 1 207 ? -15.418 0.405 -2.387 1.00 90.56 207 ARG A N 1
ATOM 1613 C CA . ARG A 1 207 ? -14.972 -0.969 -2.137 1.00 90.56 207 ARG A CA 1
ATOM 1614 C C . ARG A 1 207 ? -15.141 -1.392 -0.672 1.00 90.56 207 ARG A C 1
ATOM 1616 O O . ARG A 1 207 ? -14.705 -2.484 -0.322 1.00 90.56 207 ARG A O 1
ATOM 1623 N N . GLY A 1 208 ? -15.774 -0.558 0.158 1.00 87.75 208 GLY A N 1
ATOM 1624 C CA . GLY A 1 208 ? -16.107 -0.875 1.547 1.00 87.75 208 GLY A CA 1
ATOM 1625 C C . GLY A 1 208 ? -14.920 -0.820 2.506 1.00 87.75 208 GLY A C 1
ATOM 1626 O O . GLY A 1 208 ? -14.860 -1.625 3.430 1.00 87.75 208 GLY A O 1
ATOM 1627 N N . VAL A 1 209 ? -13.959 0.085 2.280 1.00 91.06 209 VAL A N 1
ATOM 1628 C CA . VAL A 1 209 ? -12.861 0.295 3.236 1.00 91.06 209 VAL A CA 1
ATOM 1629 C C . VAL A 1 209 ? -13.393 0.704 4.608 1.00 91.06 209 VAL A C 1
ATOM 1631 O O . VAL A 1 209 ? -14.224 1.605 4.707 1.00 91.06 209 VAL A O 1
ATOM 1634 N N . ASP A 1 210 ? -12.868 0.090 5.666 1.00 92.88 210 ASP A N 1
ATOM 1635 C CA . ASP A 1 210 ? -13.032 0.602 7.025 1.00 92.88 210 ASP A CA 1
ATOM 1636 C C . ASP A 1 210 ? -11.833 1.482 7.375 1.00 92.88 210 ASP A C 1
ATOM 1638 O O . ASP A 1 210 ? -10.749 0.982 7.674 1.00 92.88 210 ASP A O 1
ATOM 1642 N N . LEU A 1 211 ? -12.025 2.802 7.348 1.00 92.56 211 LEU A N 1
ATOM 1643 C CA . LEU A 1 211 ? -10.970 3.771 7.660 1.00 92.56 211 LEU A CA 1
ATOM 1644 C C . LEU A 1 211 ? -10.511 3.720 9.128 1.00 92.56 211 LEU A C 1
ATOM 1646 O O . LEU A 1 211 ? -9.475 4.293 9.457 1.00 92.56 211 LEU A O 1
ATOM 1650 N N . ASN A 1 212 ? -11.251 3.026 9.996 1.00 92.75 212 ASN A N 1
ATOM 1651 C CA . ASN A 1 212 ? -10.910 2.832 11.405 1.00 92.75 212 ASN A CA 1
ATOM 1652 C C . ASN A 1 212 ? -10.164 1.510 11.654 1.00 92.75 212 ASN A C 1
ATOM 1654 O O . ASN A 1 212 ? -9.819 1.211 12.795 1.00 92.75 212 ASN A O 1
ATOM 1658 N N . SER A 1 213 ? -9.930 0.707 10.612 1.00 93.88 213 SER A N 1
ATOM 1659 C CA . SER A 1 213 ? -9.126 -0.510 10.721 1.00 93.88 213 SER A CA 1
ATOM 1660 C C . SER A 1 213 ? -7.630 -0.190 10.792 1.00 93.88 213 SER A C 1
ATOM 1662 O O . SER A 1 213 ? -7.179 0.853 10.310 1.00 93.88 213 SER A O 1
ATOM 1664 N N . SER A 1 214 ? -6.864 -1.094 11.408 1.00 92.75 214 SER A N 1
ATOM 1665 C CA . SER A 1 214 ? -5.406 -0.995 11.511 1.00 92.75 214 SER A CA 1
ATOM 1666 C C .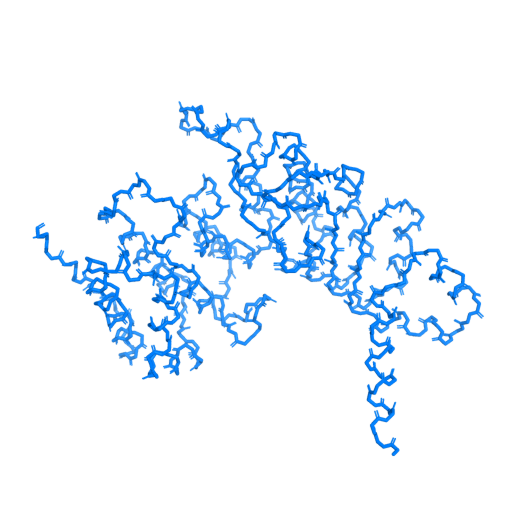 SER A 1 214 ? -4.752 -0.906 10.133 1.00 92.75 214 SER A C 1
ATOM 1668 O O . SER A 1 214 ? -5.078 -1.682 9.230 1.00 92.75 214 SER A O 1
ATOM 1670 N N . PHE A 1 215 ? -3.790 0.001 9.980 1.00 90.81 215 PHE A N 1
ATOM 1671 C CA . PHE A 1 215 ? -3.008 0.110 8.758 1.00 90.81 215 PHE A CA 1
ATOM 1672 C C . PHE A 1 215 ? -2.020 -1.067 8.655 1.00 90.81 215 PHE A C 1
ATOM 1674 O O . PHE A 1 215 ? -1.212 -1.267 9.560 1.00 90.81 215 PHE A O 1
ATOM 1681 N N . PRO A 1 216 ? -2.018 -1.859 7.564 1.00 86.25 216 PRO A N 1
ATOM 1682 C CA . PRO A 1 216 ? -1.131 -3.020 7.456 1.00 86.25 216 PRO A CA 1
ATOM 1683 C C . PRO A 1 216 ? 0.372 -2.707 7.517 1.00 86.25 216 PRO A C 1
ATOM 1685 O O . PRO A 1 216 ? 1.136 -3.579 7.929 1.00 86.25 216 PRO A O 1
ATOM 1688 N N . GLY A 1 217 ? 0.791 -1.501 7.108 1.00 78.62 217 GLY A N 1
ATOM 1689 C CA . GLY A 1 217 ? 2.186 -1.051 7.199 1.00 78.62 217 GLY A CA 1
ATOM 1690 C C . GLY A 1 217 ? 2.595 -0.590 8.603 1.00 78.62 217 GLY A C 1
ATOM 1691 O O . GLY A 1 217 ? 3.765 -0.674 8.957 1.00 78.62 217 GLY A O 1
ATOM 1692 N N . ASN A 1 218 ? 1.634 -0.167 9.428 1.00 86.12 218 ASN A N 1
ATOM 1693 C CA . ASN A 1 218 ? 1.842 0.206 10.824 1.00 86.12 218 ASN A CA 1
ATOM 1694 C C . ASN A 1 218 ? 0.581 -0.139 11.641 1.00 86.12 218 ASN A C 1
ATOM 1696 O O . ASN A 1 218 ? -0.337 0.679 11.734 1.00 86.12 218 ASN A O 1
ATOM 1700 N N . PRO A 1 219 ? 0.505 -1.352 12.223 1.00 88.44 219 PRO A N 1
ATOM 1701 C CA . PRO A 1 219 ? -0.704 -1.825 12.898 1.00 88.44 219 PRO A CA 1
ATOM 1702 C C . PRO A 1 219 ? -1.126 -1.011 14.129 1.00 88.44 219 PRO A C 1
ATOM 1704 O O . PRO A 1 219 ? -2.259 -1.170 14.590 1.00 88.44 219 PRO A O 1
ATOM 1707 N N . ASP A 1 220 ? -0.240 -0.154 14.648 1.00 90.19 220 ASP A N 1
ATOM 1708 C CA . ASP A 1 220 ? -0.495 0.706 15.809 1.00 90.19 220 ASP A CA 1
ATOM 1709 C C . ASP A 1 220 ? -1.357 1.931 15.476 1.00 90.19 220 ASP A C 1
ATOM 1711 O O . ASP A 1 220 ? -1.772 2.655 16.385 1.00 90.19 220 ASP A O 1
ATOM 1715 N N . ILE A 1 221 ? -1.599 2.191 14.189 1.00 91.31 221 ILE A N 1
ATOM 1716 C CA . ILE A 1 221 ? -2.410 3.311 13.713 1.00 91.31 221 ILE A CA 1
ATOM 1717 C C . ILE A 1 221 ? -3.534 2.821 12.804 1.00 91.31 221 ILE A C 1
ATOM 1719 O O . ILE A 1 221 ? -3.466 1.752 12.193 1.00 91.31 221 ILE A O 1
ATOM 1723 N N . THR A 1 222 ? -4.589 3.619 12.706 1.00 93.56 222 THR A N 1
ATOM 1724 C CA . THR A 1 222 ? -5.680 3.389 11.752 1.00 93.56 222 THR A CA 1
ATOM 1725 C C . THR A 1 222 ? -5.334 3.872 10.344 1.00 93.56 222 THR A C 1
ATOM 1727 O O . THR A 1 222 ? -4.451 4.707 10.155 1.00 93.56 222 THR A O 1
ATOM 1730 N N . LEU A 1 223 ? -6.071 3.397 9.334 1.00 91.81 223 LEU A N 1
ATOM 1731 C CA . LEU A 1 223 ? -5.991 3.938 7.970 1.00 91.81 223 LEU A CA 1
ATOM 1732 C C . LEU A 1 223 ? -6.256 5.452 7.925 1.00 91.81 223 LEU A C 1
ATOM 1734 O O . LEU A 1 223 ? -5.612 6.164 7.160 1.00 91.81 223 LEU A O 1
ATOM 1738 N N . PHE A 1 224 ? -7.187 5.955 8.741 1.00 91.31 224 PHE A N 1
ATOM 1739 C CA . PHE A 1 224 ? -7.443 7.390 8.860 1.00 91.31 224 PHE A CA 1
ATOM 1740 C C . PHE A 1 224 ? -6.252 8.156 9.435 1.00 91.31 224 PHE A C 1
ATOM 1742 O O . PHE A 1 224 ? -5.864 9.174 8.867 1.00 91.31 224 PHE A O 1
ATOM 1749 N N . HIS A 1 225 ? -5.660 7.650 10.519 1.00 90.62 225 HIS A N 1
ATOM 1750 C CA . HIS A 1 225 ? -4.446 8.218 11.102 1.00 90.62 225 HIS A CA 1
ATOM 1751 C C . HIS A 1 225 ? -3.322 8.260 10.065 1.00 90.62 225 HIS A C 1
ATOM 1753 O O . HIS A 1 225 ? -2.774 9.332 9.836 1.00 90.62 225 HIS A O 1
ATOM 1759 N N . HIS A 1 226 ? -3.057 7.140 9.381 1.00 89.94 226 HIS A N 1
ATOM 1760 C CA . HIS A 1 226 ? -2.044 7.052 8.324 1.00 89.94 226 HIS A CA 1
ATOM 1761 C C . HIS A 1 226 ? -2.216 8.139 7.261 1.00 89.94 226 HIS A C 1
ATOM 1763 O O . HIS A 1 226 ? -1.262 8.823 6.909 1.00 89.94 226 HIS A O 1
ATOM 1769 N N . VAL A 1 227 ? -3.442 8.334 6.758 1.00 87.62 227 VAL A N 1
ATOM 1770 C CA . VAL A 1 227 ? -3.694 9.391 5.767 1.00 87.62 227 VAL A CA 1
ATOM 1771 C C . VAL A 1 227 ? -3.426 10.770 6.352 1.00 87.62 227 VAL A C 1
ATOM 1773 O O . VAL A 1 227 ? -2.842 11.587 5.662 1.00 87.62 227 VAL A O 1
ATOM 1776 N N . LEU A 1 228 ? -3.822 11.049 7.594 1.00 82.50 228 LEU A N 1
ATOM 1777 C CA . LEU A 1 228 ? -3.609 12.369 8.194 1.00 82.50 228 LEU A CA 1
ATOM 1778 C C . LEU A 1 228 ? -2.137 12.704 8.438 1.00 82.50 228 LEU A C 1
ATOM 1780 O O . LEU A 1 228 ? -1.788 13.878 8.354 1.00 82.50 228 LEU A O 1
ATOM 1784 N N . THR A 1 229 ? -1.306 11.713 8.763 1.00 80.06 229 THR A N 1
ATOM 1785 C CA . THR A 1 229 ? 0.125 11.926 9.022 1.00 80.06 229 THR A CA 1
ATOM 1786 C C . THR A 1 229 ? 0.938 11.998 7.737 1.00 80.06 229 THR A C 1
ATOM 1788 O O . THR A 1 229 ? 1.801 12.857 7.617 1.00 80.06 229 THR A O 1
ATOM 1791 N N . GLU A 1 230 ? 0.644 11.137 6.761 1.00 79.44 230 GLU A N 1
ATOM 1792 C CA . GLU A 1 230 ? 1.411 11.074 5.508 1.00 79.44 230 GLU A CA 1
ATOM 1793 C C . GLU A 1 230 ? 0.911 12.059 4.444 1.00 79.44 230 GLU A C 1
ATOM 1795 O O . GLU A 1 230 ? 1.659 12.427 3.539 1.00 79.44 230 GLU A O 1
ATOM 1800 N N . MET A 1 231 ? -0.341 12.530 4.540 1.00 76.12 231 MET A N 1
ATOM 1801 C CA . MET A 1 231 ? -0.849 13.622 3.706 1.00 76.12 231 MET A CA 1
ATOM 1802 C C . MET A 1 231 ? -0.233 14.943 4.165 1.00 76.12 231 MET A C 1
ATOM 1804 O O . MET A 1 231 ? -0.880 15.793 4.780 1.00 76.12 231 MET A O 1
ATOM 1808 N N . THR A 1 232 ? 1.037 15.126 3.832 1.00 59.66 232 THR A N 1
ATOM 1809 C CA . THR A 1 232 ? 1.647 16.445 3.833 1.00 59.66 232 THR A CA 1
ATOM 1810 C C . THR A 1 232 ? 1.107 17.215 2.621 1.00 59.66 232 THR A C 1
ATOM 1812 O O . THR A 1 232 ? 0.885 16.627 1.559 1.00 59.66 232 THR A O 1
ATOM 1815 N N . PRO A 1 233 ? 0.895 18.536 2.713 1.00 53.19 233 PRO A N 1
ATOM 1816 C CA . PRO A 1 233 ? 0.567 19.372 1.553 1.00 53.19 233 PRO A CA 1
ATOM 1817 C C . PRO A 1 233 ? 1.660 19.422 0.466 1.00 53.19 233 PRO A C 1
ATOM 1819 O O . PRO A 1 233 ? 1.548 20.214 -0.465 1.00 53.19 233 PRO A O 1
ATOM 1822 N N . HIS A 1 234 ? 2.706 18.592 0.574 1.00 49.72 234 HIS A N 1
ATOM 1823 C CA . HIS A 1 234 ? 3.878 18.560 -0.287 1.00 49.72 234 HIS A CA 1
ATOM 1824 C C . HIS A 1 234 ? 4.025 17.222 -0.995 1.00 49.72 234 HIS A C 1
ATOM 1826 O O . HIS A 1 234 ? 4.814 16.372 -0.594 1.00 49.72 234 HIS A O 1
ATOM 1832 N N . ASP A 1 235 ? 3.401 17.107 -2.162 1.00 42.53 235 ASP A N 1
ATOM 1833 C CA . ASP A 1 235 ? 3.936 16.210 -3.185 1.00 42.53 235 ASP A CA 1
ATOM 1834 C C . ASP A 1 235 ? 5.119 16.900 -3.879 1.00 42.53 235 ASP A C 1
ATOM 1836 O O . ASP A 1 235 ? 5.004 17.414 -4.988 1.00 42.53 235 ASP A O 1
ATOM 1840 N N . GLY A 1 236 ? 6.257 16.959 -3.182 1.00 35.75 236 GLY A N 1
ATOM 1841 C CA . GLY A 1 236 ? 7.591 16.786 -3.771 1.00 35.75 236 GLY A CA 1
ATOM 1842 C C . GLY A 1 236 ? 8.036 17.617 -4.984 1.00 35.75 236 GLY A C 1
ATOM 1843 O O . GLY A 1 236 ? 8.973 17.191 -5.651 1.00 35.75 236 GLY A O 1
ATOM 1844 N N . TYR A 1 237 ? 7.453 18.778 -5.285 1.00 32.56 237 TYR A N 1
ATOM 1845 C CA . TYR A 1 237 ? 7.950 19.664 -6.345 1.00 32.56 237 TYR A CA 1
ATOM 1846 C C . TYR A 1 237 ? 8.208 21.077 -5.801 1.00 32.56 237 TYR A C 1
ATOM 1848 O O . TYR A 1 237 ? 7.249 21.782 -5.495 1.00 32.56 237 TYR A O 1
ATOM 1856 N N . PRO A 1 238 ? 9.477 21.531 -5.717 1.00 31.28 238 PRO A N 1
ATOM 1857 C CA . PRO A 1 238 ? 9.826 22.884 -5.265 1.00 31.28 238 PRO A CA 1
ATOM 1858 C C . PRO A 1 238 ? 9.305 24.026 -6.157 1.00 31.28 238 PRO A C 1
ATOM 1860 O O . PRO A 1 238 ? 9.464 25.185 -5.796 1.00 31.28 238 PRO A O 1
ATOM 1863 N N . ASP A 1 239 ? 8.691 23.723 -7.305 1.00 32.38 239 ASP A N 1
ATOM 1864 C CA . ASP A 1 239 ? 8.522 24.689 -8.399 1.00 32.38 239 ASP A CA 1
ATOM 1865 C C . ASP A 1 239 ? 7.072 25.072 -8.731 1.00 32.38 239 ASP A C 1
ATOM 1867 O O . ASP A 1 239 ? 6.824 25.682 -9.774 1.00 32.38 239 ASP A O 1
ATOM 1871 N N . LYS A 1 240 ? 6.086 24.767 -7.882 1.00 32.88 240 LYS A N 1
ATOM 1872 C CA . LYS A 1 240 ? 4.736 25.325 -8.063 1.00 32.88 240 LYS A CA 1
ATOM 1873 C C . LYS A 1 240 ? 4.205 25.887 -6.760 1.00 32.88 240 LYS A C 1
ATOM 1875 O O . LYS A 1 240 ? 3.851 25.147 -5.854 1.00 32.88 240 LYS A O 1
ATOM 1880 N N . GLU A 1 241 ? 4.213 27.216 -6.726 1.00 32.62 241 GLU A N 1
ATOM 1881 C CA . GLU A 1 241 ? 3.357 28.107 -5.948 1.00 32.62 241 GLU A CA 1
ATOM 1882 C C . GLU A 1 241 ? 2.283 27.368 -5.136 1.00 32.62 241 GLU A C 1
ATOM 1884 O O . GLU A 1 241 ? 1.378 26.747 -5.697 1.00 32.62 241 GLU A O 1
ATOM 1889 N N . PHE A 1 242 ? 2.368 27.469 -3.807 1.00 35.53 242 PHE A N 1
ATOM 1890 C CA . PHE A 1 242 ? 1.233 27.200 -2.934 1.00 35.53 242 PHE A CA 1
ATOM 1891 C C . PHE A 1 242 ? 0.020 27.977 -3.456 1.00 35.53 242 PHE A C 1
ATOM 1893 O O . PHE A 1 242 ? 0.029 29.207 -3.490 1.00 35.53 242 PHE A O 1
ATOM 1900 N N . GLY A 1 243 ? -1.010 27.252 -3.884 1.00 40.31 243 GLY A N 1
ATOM 1901 C CA . GLY A 1 243 ? -2.267 27.816 -4.359 1.00 40.31 243 GLY A CA 1
ATOM 1902 C C . GLY A 1 243 ? -3.449 27.268 -3.567 1.00 40.31 243 GLY A C 1
ATOM 1903 O O . GLY A 1 243 ? -3.391 26.159 -3.035 1.00 40.31 243 GLY A O 1
ATOM 1904 N N . GLU A 1 244 ? -4.555 28.021 -3.555 1.00 43.91 244 GLU A N 1
ATOM 1905 C CA . GLU A 1 244 ? -5.827 27.690 -2.881 1.00 43.91 244 GLU A CA 1
ATOM 1906 C C . GLU A 1 244 ? -6.392 26.285 -3.217 1.00 43.91 244 GLU A C 1
ATOM 1908 O O . GLU A 1 244 ? -7.288 25.792 -2.525 1.00 43.91 244 GLU A O 1
ATOM 1913 N N . ASP A 1 245 ? -5.895 25.632 -4.273 1.00 49.91 245 ASP A N 1
ATOM 1914 C CA . ASP A 1 245 ? -6.370 24.342 -4.778 1.00 49.91 245 ASP A CA 1
ATOM 1915 C C . ASP A 1 245 ? -5.857 23.126 -3.980 1.00 49.91 245 ASP A C 1
ATOM 1917 O O . ASP A 1 245 ? -6.607 22.159 -3.806 1.00 49.91 245 ASP A O 1
ATOM 1921 N N . THR A 1 246 ? -4.635 23.165 -3.431 1.00 53.84 246 THR A N 1
ATOM 1922 C CA . THR A 1 246 ? -4.073 22.050 -2.635 1.00 53.84 246 THR A CA 1
ATOM 1923 C C . THR A 1 246 ? -4.726 21.973 -1.249 1.00 53.84 246 THR A C 1
ATOM 1925 O O . THR A 1 246 ? -5.105 20.894 -0.787 1.00 53.84 246 THR A O 1
ATOM 1928 N N . ASP A 1 247 ? -4.992 23.125 -0.630 1.00 52.84 247 ASP A N 1
ATOM 1929 C CA . ASP A 1 247 ? -5.640 23.240 0.687 1.00 52.84 247 ASP A CA 1
ATOM 1930 C C . ASP A 1 247 ? -7.085 22.735 0.668 1.00 52.84 247 ASP A C 1
ATOM 1932 O O . ASP A 1 247 ? -7.544 22.003 1.555 1.00 52.84 247 ASP A O 1
ATOM 1936 N N . ARG A 1 248 ? -7.816 23.101 -0.394 1.00 62.16 248 ARG A N 1
ATOM 1937 C CA . ARG A 1 248 ? -9.165 22.592 -0.661 1.00 62.16 248 ARG A CA 1
ATOM 1938 C C . ARG A 1 248 ? -9.156 21.079 -0.836 1.00 62.16 248 ARG A C 1
ATOM 1940 O O . ARG A 1 248 ? -10.103 20.431 -0.391 1.00 62.16 248 ARG A O 1
ATOM 1947 N N . MET A 1 249 ? -8.104 20.513 -1.427 1.00 68.12 249 MET A N 1
ATOM 1948 C CA . MET A 1 249 ? -7.988 19.072 -1.639 1.00 68.12 249 MET A CA 1
ATOM 1949 C C . MET A 1 249 ? -7.803 18.309 -0.322 1.00 68.12 249 MET A C 1
ATOM 1951 O O . MET A 1 249 ? -8.571 17.380 -0.066 1.00 68.12 249 MET A O 1
ATOM 1955 N N . CYS A 1 250 ? -6.866 18.715 0.543 1.00 70.25 250 CYS A N 1
ATOM 1956 C CA . CYS A 1 250 ? -6.657 18.078 1.852 1.00 70.25 250 CYS A CA 1
ATOM 1957 C C . CYS A 1 250 ? -7.929 18.122 2.712 1.00 70.25 250 CYS A C 1
ATOM 1959 O O . CYS A 1 250 ? -8.376 17.098 3.236 1.00 70.25 250 CYS A O 1
ATOM 1961 N N . CYS A 1 251 ? -8.584 19.285 2.778 1.00 70.19 251 CYS A N 1
ATOM 1962 C CA . CYS A 1 251 ? -9.845 19.436 3.505 1.00 70.19 251 CYS A CA 1
ATOM 1963 C C . CYS A 1 251 ? -10.961 18.562 2.911 1.00 70.19 251 CYS A C 1
ATOM 1965 O O . CYS A 1 251 ? -11.682 17.899 3.659 1.00 70.19 251 CYS A O 1
ATOM 1967 N N . ALA A 1 252 ? -11.093 18.519 1.580 1.00 75.00 252 ALA A N 1
ATOM 1968 C CA . ALA A 1 252 ? -12.099 17.703 0.902 1.00 75.00 252 ALA A CA 1
ATOM 1969 C C . ALA A 1 252 ? -11.877 16.200 1.125 1.00 75.00 252 ALA A C 1
ATOM 1971 O O . ALA A 1 252 ? -12.848 15.457 1.285 1.00 75.00 252 ALA A O 1
ATOM 1972 N N . ILE A 1 253 ? -10.621 15.745 1.167 1.00 83.00 253 ILE A N 1
ATOM 1973 C CA . ILE A 1 253 ? -10.262 14.359 1.495 1.00 83.00 253 ILE A CA 1
ATOM 1974 C C . ILE A 1 253 ? -10.709 14.034 2.920 1.00 83.00 253 ILE A C 1
ATOM 1976 O O . ILE A 1 253 ? -11.462 13.078 3.109 1.00 83.00 253 ILE A O 1
ATOM 1980 N N . ILE A 1 254 ? -10.327 14.851 3.907 1.00 81.12 254 ILE A N 1
ATOM 1981 C CA . ILE A 1 254 ? -10.683 14.629 5.319 1.00 81.12 254 ILE A CA 1
ATOM 1982 C C . ILE A 1 254 ? -12.204 14.642 5.499 1.00 81.12 254 ILE A C 1
ATOM 1984 O O . ILE A 1 254 ? -12.775 13.708 6.065 1.00 81.12 254 ILE A O 1
ATOM 1988 N N . GLU A 1 255 ? -12.891 15.650 4.958 1.00 79.94 255 GLU A N 1
ATOM 1989 C CA . GLU A 1 255 ? -14.351 15.759 5.032 1.00 79.94 255 GLU A CA 1
ATOM 1990 C C . GLU A 1 255 ? -15.032 14.532 4.412 1.00 79.94 255 GLU A C 1
ATOM 1992 O O . GLU A 1 255 ? -16.001 13.996 4.964 1.00 79.94 255 GLU A O 1
ATOM 1997 N N . ARG A 1 256 ? -14.508 14.037 3.286 1.00 84.56 256 ARG A N 1
ATOM 1998 C CA . ARG A 1 256 ? -15.026 12.843 2.620 1.00 84.56 256 ARG A CA 1
ATOM 1999 C C . ARG A 1 256 ? -14.781 11.574 3.438 1.00 84.56 256 ARG A C 1
ATOM 2001 O O . ARG A 1 256 ? -15.708 10.769 3.560 1.00 84.56 256 ARG A O 1
ATOM 2008 N N . MET A 1 257 ? -13.593 11.403 4.019 1.00 88.12 257 MET A N 1
ATOM 2009 C CA . MET A 1 257 ? -13.261 10.276 4.903 1.00 88.12 257 MET A CA 1
ATOM 2010 C C . MET A 1 257 ? -14.198 10.211 6.109 1.00 88.12 257 MET A C 1
ATOM 2012 O O . MET A 1 257 ? -14.673 9.141 6.477 1.00 88.12 257 MET A O 1
ATOM 2016 N N . VAL A 1 258 ? -14.535 11.359 6.683 1.00 84.44 258 VAL A N 1
ATOM 2017 C CA . VAL A 1 258 ? -15.401 11.445 7.864 1.00 84.44 258 VAL A CA 1
ATOM 2018 C C . VAL A 1 258 ? -16.855 11.201 7.499 1.00 84.44 258 VAL A C 1
ATOM 2020 O O . VAL A 1 258 ? -17.525 10.368 8.107 1.00 84.44 258 VAL A O 1
ATOM 2023 N N . ARG A 1 259 ? -17.366 11.913 6.492 1.00 80.88 259 ARG A N 1
ATOM 2024 C CA . ARG A 1 259 ? -18.793 11.857 6.159 1.00 80.88 259 ARG A CA 1
ATOM 2025 C C . ARG A 1 259 ? -19.204 10.552 5.513 1.00 80.88 259 ARG A C 1
ATOM 2027 O O . ARG A 1 259 ? -20.275 10.039 5.811 1.00 80.88 259 ARG A O 1
ATOM 2034 N N . ALA A 1 260 ? -18.389 10.069 4.583 1.00 85.25 260 ALA A N 1
ATOM 2035 C CA . ALA A 1 260 ? -18.727 8.907 3.776 1.00 85.25 260 ALA A CA 1
ATOM 2036 C C . ALA A 1 260 ? -17.995 7.647 4.225 1.00 85.25 260 ALA A C 1
ATOM 2038 O O . ALA A 1 260 ? -18.532 6.558 4.069 1.00 85.25 260 ALA A O 1
ATOM 2039 N N . GLY A 1 261 ? -16.790 7.791 4.778 1.00 84.56 261 GLY A N 1
ATOM 2040 C CA . GLY A 1 261 ? -16.033 6.673 5.336 1.00 84.56 261 GLY A CA 1
ATOM 2041 C C . GLY A 1 261 ? -16.196 6.484 6.840 1.00 84.56 261 GLY A C 1
ATOM 2042 O O . GLY A 1 261 ? -15.618 5.549 7.383 1.00 84.56 261 GLY A O 1
ATOM 2043 N N . HIS A 1 262 ? -16.957 7.354 7.516 1.00 86.38 262 HIS A N 1
ATOM 2044 C CA . HIS A 1 262 ? -17.180 7.306 8.965 1.00 86.38 262 HIS A CA 1
ATOM 2045 C C . HIS A 1 262 ? -15.880 7.222 9.782 1.00 86.38 262 HIS A C 1
ATOM 2047 O O . HIS A 1 262 ? -15.852 6.602 10.849 1.00 86.38 262 HIS A O 1
ATOM 2053 N N . ALA A 1 263 ? -14.807 7.830 9.270 1.00 87.00 263 ALA A N 1
ATOM 2054 C CA . ALA A 1 263 ? -13.507 7.849 9.919 1.00 87.00 263 ALA A CA 1
ATOM 2055 C C . ALA A 1 263 ? -13.560 8.574 11.269 1.00 87.00 263 ALA A C 1
ATOM 2057 O O . ALA A 1 263 ? -14.239 9.597 11.417 1.00 87.00 263 ALA A O 1
ATOM 2058 N N . ARG A 1 264 ? -12.828 8.044 12.248 1.00 84.06 264 ARG A N 1
ATOM 2059 C CA . ARG A 1 264 ? -12.686 8.606 13.590 1.00 84.06 264 ARG A CA 1
ATOM 2060 C C . ARG A 1 264 ? -11.216 8.600 13.993 1.00 84.06 264 ARG A C 1
ATOM 2062 O O . ARG A 1 264 ? -10.507 7.660 13.642 1.00 84.06 264 ARG A O 1
ATOM 2069 N N . PRO A 1 265 ? -10.760 9.611 14.748 1.00 83.56 265 PRO A N 1
ATOM 2070 C CA . PRO A 1 265 ? -9.413 9.589 15.289 1.00 83.56 265 PRO A CA 1
ATOM 2071 C C . PRO A 1 265 ? -9.259 8.417 16.263 1.00 83.56 265 PRO A C 1
ATOM 2073 O O . PRO A 1 265 ? -10.120 8.192 17.120 1.00 83.56 265 PRO A O 1
ATOM 2076 N N . ASP A 1 266 ? -8.159 7.680 16.135 1.00 88.25 266 ASP A N 1
ATOM 2077 C CA . ASP A 1 266 ? -7.769 6.690 17.132 1.00 88.25 266 ASP A CA 1
ATOM 2078 C C . ASP A 1 266 ? -7.158 7.360 18.375 1.00 88.25 266 ASP A C 1
ATOM 2080 O O . ASP A 1 266 ? -6.887 8.563 18.411 1.00 88.25 266 ASP A O 1
ATOM 2084 N N . GLN A 1 267 ? -6.972 6.580 19.444 1.00 89.00 267 GLN A N 1
ATOM 2085 C CA . GLN A 1 267 ? -6.439 7.103 20.707 1.00 89.00 267 GLN A CA 1
ATOM 2086 C C . GLN A 1 267 ? -5.030 7.676 20.551 1.00 89.00 267 GLN A C 1
ATOM 2088 O O . GLN A 1 267 ? -4.685 8.636 21.239 1.00 89.00 267 GLN A O 1
ATOM 2093 N N . LYS A 1 268 ? -4.231 7.097 19.650 1.00 90.38 268 LYS A N 1
ATOM 2094 C CA . LYS A 1 268 ? -2.862 7.532 19.400 1.00 90.38 268 LYS A CA 1
ATOM 2095 C C . LYS A 1 268 ? -2.847 8.897 18.721 1.00 90.38 268 LYS A C 1
ATOM 2097 O O . LYS A 1 268 ? -2.192 9.795 19.227 1.00 90.38 268 LYS A O 1
ATOM 2102 N N . LEU A 1 269 ? -3.667 9.095 17.691 1.00 85.31 269 LEU A N 1
ATOM 2103 C CA . LEU A 1 269 ? -3.827 10.382 17.021 1.00 85.31 269 LEU A CA 1
ATOM 2104 C C . LEU A 1 269 ? -4.291 11.467 17.997 1.00 85.31 269 LEU A C 1
ATOM 2106 O O . LEU A 1 269 ? -3.752 12.569 18.003 1.00 85.31 269 LEU A O 1
ATOM 2110 N N . LEU A 1 270 ? -5.261 11.159 18.865 1.00 83.50 270 LEU A N 1
ATOM 2111 C CA . LEU A 1 270 ? -5.708 12.105 19.894 1.00 83.50 270 LEU A CA 1
ATOM 2112 C C . LEU A 1 270 ? -4.586 12.464 20.878 1.00 83.50 270 LEU A C 1
ATOM 2114 O O . LEU A 1 270 ? -4.470 13.626 21.269 1.00 83.50 270 LEU A O 1
ATOM 2118 N N . ALA A 1 271 ? -3.761 11.490 21.271 1.00 85.31 271 ALA A N 1
ATOM 2119 C CA . ALA A 1 271 ? -2.620 11.715 22.152 1.00 85.31 271 ALA A CA 1
ATOM 2120 C C . ALA A 1 271 ? -1.520 12.544 21.469 1.00 85.31 271 ALA A C 1
ATOM 2122 O O . ALA A 1 271 ? -1.041 13.509 22.066 1.00 85.31 271 ALA A O 1
ATOM 2123 N N . ASP A 1 272 ? -1.181 12.223 20.219 1.00 83.62 272 ASP A N 1
ATOM 2124 C CA . ASP A 1 272 ? -0.183 12.935 19.414 1.00 83.62 272 ASP A CA 1
ATOM 2125 C C . ASP A 1 272 ? -0.628 14.382 19.129 1.00 83.62 272 ASP A C 1
ATOM 2127 O O . ASP A 1 272 ? 0.177 15.314 19.161 1.00 83.62 272 ASP A O 1
ATOM 2131 N N . MET A 1 273 ? -1.931 14.617 18.944 1.00 77.25 273 MET A N 1
ATOM 2132 C CA . MET A 1 273 ? -2.481 15.972 18.847 1.00 77.25 273 MET A CA 1
ATOM 2133 C C . MET A 1 273 ? -2.486 16.715 20.181 1.00 77.25 273 MET A C 1
ATOM 2135 O O . MET A 1 273 ? -2.273 17.929 20.210 1.00 77.25 273 MET A O 1
ATOM 2139 N N . ALA A 1 274 ? -2.745 16.024 21.293 1.00 76.19 274 ALA A N 1
ATOM 2140 C CA . ALA A 1 274 ? -2.750 16.639 22.616 1.00 76.19 274 ALA A CA 1
ATOM 2141 C C . ALA A 1 274 ? -1.346 17.090 23.045 1.00 76.19 274 ALA A C 1
ATOM 2143 O O . ALA A 1 274 ? -1.214 18.187 23.598 1.00 76.19 274 ALA A O 1
ATOM 2144 N N . SER A 1 275 ? -0.330 16.269 22.762 1.00 80.44 275 SER A N 1
ATOM 2145 C CA . SER A 1 275 ? 1.077 16.535 23.083 1.00 80.44 275 SER A CA 1
ATOM 2146 C C . SER A 1 275 ? 1.728 17.570 22.167 1.00 80.44 275 SER A C 1
ATOM 2148 O O . SER A 1 275 ? 2.741 18.142 22.549 1.00 80.44 275 SER A O 1
ATOM 2150 N N . GLY A 1 276 ? 1.146 17.833 20.992 1.00 71.06 276 GLY A N 1
ATOM 2151 C CA . GLY A 1 276 ? 1.758 18.674 19.960 1.00 71.06 276 GLY A CA 1
ATOM 2152 C C . GLY A 1 276 ? 2.675 17.900 19.014 1.00 71.06 276 GLY A C 1
ATOM 2153 O O . GLY A 1 276 ? 3.063 18.449 17.989 1.00 71.06 276 GLY A O 1
ATOM 2154 N N . LYS A 1 277 ? 2.927 16.614 19.282 1.00 79.00 277 LYS A N 1
ATOM 2155 C CA . LYS A 1 277 ? 3.766 15.754 18.446 1.00 79.00 277 LYS A CA 1
ATOM 2156 C C . LYS A 1 277 ? 3.274 15.669 17.000 1.00 79.00 277 LYS A C 1
ATOM 2158 O O . LYS A 1 277 ? 4.076 15.726 16.088 1.00 79.00 277 LYS A O 1
ATOM 2163 N N . PHE A 1 278 ? 1.960 15.614 16.773 1.00 74.56 278 PHE A N 1
ATOM 2164 C CA . PHE A 1 278 ? 1.407 15.611 15.410 1.00 74.56 278 PHE A CA 1
ATOM 2165 C C . PHE A 1 278 ? 1.847 16.839 14.594 1.00 74.56 278 PHE A C 1
ATOM 2167 O O . PHE A 1 278 ? 2.094 16.743 13.399 1.00 74.56 278 PHE A O 1
ATOM 2174 N N . LEU A 1 279 ? 1.929 18.004 15.242 1.00 68.75 279 LEU A N 1
ATOM 2175 C CA . LEU A 1 279 ? 2.379 19.242 14.611 1.00 68.75 279 LEU A CA 1
ATOM 2176 C C . LEU A 1 279 ? 3.896 19.238 14.408 1.00 68.75 279 LEU A C 1
ATOM 2178 O O . LEU A 1 279 ? 4.355 19.693 13.370 1.00 68.75 279 LEU A O 1
ATOM 2182 N N . GLU A 1 280 ? 4.656 18.719 15.374 1.00 71.50 280 GLU A N 1
ATOM 2183 C CA . GLU A 1 280 ? 6.102 18.525 15.232 1.00 71.50 280 GLU A CA 1
ATOM 2184 C C . GLU A 1 280 ? 6.408 17.604 14.046 1.00 71.50 280 GLU A C 1
ATOM 2186 O O . GLU A 1 280 ? 7.139 18.014 13.156 1.00 71.50 280 GLU A O 1
ATOM 2191 N N . ASP A 1 281 ? 5.767 16.437 13.965 1.00 72.50 281 ASP A N 1
ATOM 2192 C CA . ASP A 1 281 ? 5.940 15.467 12.876 1.00 72.50 281 ASP A CA 1
ATOM 2193 C C . ASP A 1 281 ? 5.522 16.057 11.509 1.00 72.50 281 ASP A C 1
ATOM 2195 O O . ASP A 1 281 ? 6.168 15.801 10.495 1.00 72.50 281 ASP A O 1
ATOM 2199 N N . LEU A 1 282 ? 4.472 16.891 11.464 1.00 67.88 282 LEU A N 1
ATOM 2200 C CA . LEU A 1 282 ? 4.037 17.586 10.242 1.00 67.88 282 LEU A CA 1
ATOM 2201 C C . LEU A 1 282 ? 5.046 18.657 9.777 1.00 67.88 282 LEU A C 1
ATOM 2203 O O . LEU A 1 282 ? 5.145 18.931 8.578 1.00 67.88 282 LEU A O 1
ATOM 2207 N N . LEU A 1 283 ? 5.763 19.279 10.721 1.00 64.25 283 LEU A N 1
ATOM 2208 C CA . LEU A 1 283 ? 6.728 20.360 10.486 1.00 64.25 283 LEU A CA 1
ATOM 2209 C C . LEU A 1 283 ? 8.181 19.870 10.358 1.00 64.25 283 LEU A C 1
ATOM 2211 O O . LEU A 1 283 ? 8.994 20.582 9.775 1.00 64.25 283 LEU A O 1
ATOM 2215 N N . ASP A 1 284 ? 8.514 18.676 10.846 1.00 63.44 284 ASP A N 1
ATOM 2216 C CA . ASP A 1 284 ? 9.868 18.097 10.827 1.00 63.44 284 ASP A CA 1
ATOM 2217 C C . ASP A 1 284 ? 10.502 18.005 9.420 1.00 63.44 284 ASP A C 1
ATOM 2219 O O . ASP A 1 284 ? 11.690 18.304 9.279 1.00 63.44 284 ASP A O 1
ATOM 2223 N N . PRO A 1 285 ? 9.752 17.714 8.332 1.00 59.00 285 PRO A N 1
ATOM 2224 C CA . PRO A 1 285 ? 10.317 17.692 6.979 1.00 59.00 285 PRO A CA 1
ATOM 2225 C C . PRO A 1 285 ? 10.802 19.057 6.460 1.00 59.00 285 PRO A C 1
ATOM 2227 O O . PRO A 1 285 ? 11.381 19.134 5.372 1.00 59.00 285 PRO A O 1
ATOM 2230 N N . TRP A 1 286 ? 10.546 20.146 7.187 1.00 56.84 286 TRP A N 1
ATOM 2231 C CA . TRP A 1 286 ? 10.709 21.509 6.703 1.00 56.84 286 TRP A CA 1
ATOM 2232 C C . TRP A 1 286 ? 11.920 22.195 7.334 1.00 56.84 286 TRP A C 1
ATOM 2234 O O . TRP A 1 286 ? 12.048 22.318 8.547 1.00 56.84 286 TRP A O 1
ATOM 2244 N N . THR A 1 287 ? 12.821 22.701 6.492 1.00 54.94 287 THR A N 1
ATOM 2245 C CA . THR A 1 287 ? 14.022 23.426 6.946 1.00 54.94 287 THR A CA 1
ATOM 2246 C C . THR A 1 287 ? 13.731 24.910 7.190 1.00 54.94 287 THR A C 1
ATOM 2248 O O . THR A 1 287 ? 12.897 25.483 6.486 1.00 54.94 287 THR A O 1
ATOM 2251 N N . GLU A 1 288 ? 14.436 25.575 8.120 1.00 50.84 288 GLU A N 1
ATOM 2252 C CA . GLU A 1 288 ? 14.259 27.013 8.446 1.00 50.84 288 GLU A CA 1
ATOM 2253 C C . GLU A 1 288 ? 14.237 27.941 7.211 1.00 50.84 288 GLU A C 1
ATOM 2255 O O . GLU A 1 288 ? 13.596 28.989 7.235 1.00 50.84 288 GLU A O 1
ATOM 2260 N N . ALA A 1 289 ? 14.878 27.545 6.105 1.00 51.22 289 ALA A N 1
ATOM 2261 C CA . ALA A 1 289 ? 14.900 28.288 4.842 1.00 51.22 289 ALA A CA 1
ATOM 2262 C C . ALA A 1 289 ? 13.555 28.294 4.077 1.00 51.22 289 ALA A C 1
ATOM 2264 O O . ALA A 1 289 ? 13.311 29.192 3.275 1.00 51.22 289 ALA A O 1
ATOM 2265 N N . SER A 1 290 ? 12.683 27.316 4.335 1.00 53.00 290 SER A N 1
ATOM 2266 C CA . SER A 1 290 ? 11.355 27.118 3.720 1.00 53.00 290 SER A CA 1
ATOM 2267 C C . SER A 1 290 ? 10.181 27.522 4.637 1.00 53.00 290 SER A C 1
ATOM 2269 O O . SER A 1 290 ? 9.033 27.548 4.199 1.00 53.00 290 SER A O 1
ATOM 2271 N N . LEU A 1 291 ? 10.463 27.845 5.906 1.00 52.19 291 LEU A N 1
ATOM 2272 C CA . LEU A 1 291 ? 9.487 27.965 7.001 1.00 52.19 291 LEU A CA 1
ATOM 2273 C C . LEU A 1 291 ? 8.696 29.295 7.103 1.00 52.19 291 LEU A C 1
ATOM 2275 O O . LEU A 1 291 ? 7.503 29.222 7.394 1.00 52.19 291 LEU A O 1
ATOM 2279 N N . PRO A 1 292 ? 9.254 30.510 6.903 1.00 53.25 292 PRO A N 1
ATOM 2280 C CA . PRO A 1 292 ? 8.644 31.712 7.492 1.00 53.25 292 PRO A CA 1
ATOM 2281 C C . PRO A 1 292 ? 7.229 32.056 7.007 1.00 53.25 292 PRO A C 1
ATOM 2283 O O . PRO A 1 292 ? 6.456 32.626 7.764 1.00 53.25 292 PRO A O 1
ATOM 2286 N N . GLN A 1 293 ? 6.885 31.724 5.760 1.00 51.56 293 GLN A N 1
ATOM 2287 C CA . GLN A 1 293 ? 5.572 32.038 5.175 1.00 51.56 293 GLN A CA 1
ATOM 2288 C C . GLN A 1 293 ? 4.559 30.894 5.315 1.00 51.56 293 GLN A C 1
ATOM 2290 O O . GLN A 1 293 ? 3.359 31.134 5.240 1.00 51.56 293 GLN A O 1
ATOM 2295 N N . CYS A 1 294 ? 5.027 29.662 5.540 1.00 51.09 294 CYS A N 1
ATOM 2296 C CA . CYS A 1 294 ? 4.164 28.483 5.622 1.00 51.09 294 CYS A CA 1
ATOM 2297 C C . CYS A 1 294 ? 3.918 28.030 7.069 1.00 51.09 294 CYS A C 1
ATOM 2299 O O . CYS A 1 294 ? 2.930 27.351 7.326 1.00 51.09 294 CYS A O 1
ATOM 2301 N N . LEU A 1 295 ? 4.769 28.424 8.026 1.00 57.09 295 LEU A N 1
ATOM 2302 C CA . LEU A 1 295 ? 4.632 28.067 9.444 1.00 57.09 295 LEU A CA 1
ATOM 2303 C C . LEU A 1 295 ? 3.288 28.474 10.032 1.00 57.09 295 LEU A C 1
ATOM 2305 O O . LEU A 1 295 ? 2.598 27.630 10.594 1.00 57.09 295 LEU A O 1
ATOM 2309 N N . ASP A 1 296 ? 2.911 29.747 9.894 1.00 59.22 296 ASP A N 1
ATOM 2310 C CA . ASP A 1 296 ? 1.652 30.261 10.442 1.00 59.22 296 ASP A CA 1
ATOM 2311 C C . ASP A 1 296 ? 0.456 29.502 9.848 1.00 59.22 296 ASP A C 1
ATOM 2313 O O . ASP A 1 296 ? -0.473 29.130 10.562 1.00 59.22 296 ASP A O 1
ATOM 2317 N N . TYR A 1 297 ? 0.536 29.160 8.558 1.00 56.84 297 TYR A N 1
ATOM 2318 C CA . TYR A 1 297 ? -0.456 28.343 7.868 1.00 56.84 297 TYR A CA 1
ATOM 2319 C C . TYR A 1 297 ? -0.533 26.909 8.420 1.00 56.84 297 TYR A C 1
ATOM 2321 O O . TYR A 1 297 ? -1.622 26.423 8.728 1.00 56.84 297 TYR A O 1
ATOM 2329 N N . PHE A 1 298 ? 0.603 26.227 8.592 1.00 58.62 298 PHE A N 1
ATOM 2330 C CA . PHE A 1 298 ? 0.641 24.871 9.149 1.00 58.62 298 PHE A CA 1
ATOM 2331 C C . PHE A 1 298 ? 0.199 24.831 10.609 1.00 58.62 298 PHE A C 1
ATOM 2333 O O . PHE A 1 298 ? -0.507 23.904 11.015 1.00 58.62 298 PHE A O 1
ATOM 2340 N N . HIS A 1 299 ? 0.555 25.855 11.383 1.00 63.75 299 HIS A N 1
ATOM 2341 C CA . HIS A 1 299 ? 0.076 26.041 12.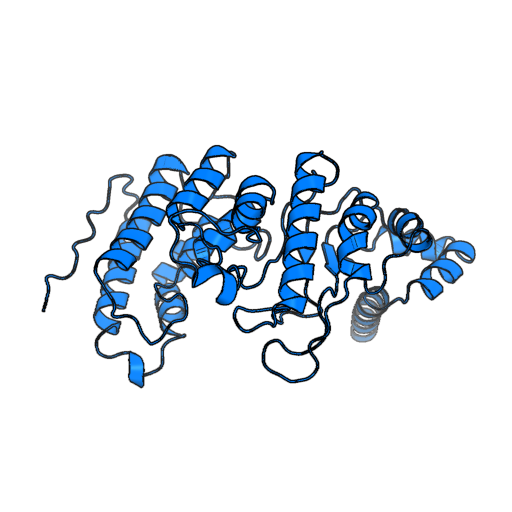743 1.00 63.75 299 HIS A CA 1
ATOM 2342 C C . HIS A 1 299 ? -1.444 26.226 12.777 1.00 63.75 299 HIS A C 1
ATOM 2344 O O . HIS A 1 299 ? -2.106 25.533 13.550 1.00 63.75 299 HIS A O 1
ATOM 2350 N N . ASP A 1 300 ? -2.012 27.071 11.913 1.00 62.34 300 ASP A N 1
ATOM 2351 C CA . ASP A 1 300 ? -3.460 27.296 11.826 1.00 62.34 300 ASP A CA 1
ATOM 2352 C C . ASP A 1 300 ? -4.218 26.051 11.343 1.00 62.34 300 ASP A C 1
ATOM 2354 O O . ASP A 1 300 ? -5.274 25.709 11.895 1.00 62.34 300 ASP A O 1
ATOM 2358 N N . TYR A 1 301 ? -3.674 25.336 10.354 1.00 61.75 301 TYR A N 1
ATOM 2359 C CA . TYR A 1 301 ? -4.223 24.079 9.849 1.00 61.75 301 TYR A CA 1
ATOM 2360 C C . TYR A 1 301 ? -4.224 23.000 10.935 1.00 61.75 301 TYR A C 1
ATOM 2362 O O . TYR A 1 301 ? -5.271 22.420 11.232 1.00 61.75 301 TYR A O 1
ATOM 2370 N N . ALA A 1 302 ? -3.088 22.765 11.592 1.00 64.69 302 ALA A N 1
ATOM 2371 C CA . ALA A 1 302 ? -2.981 21.762 12.644 1.00 64.69 302 ALA A CA 1
ATOM 2372 C C . ALA A 1 302 ? -3.795 22.133 13.891 1.00 64.69 302 ALA A C 1
ATOM 2374 O O . ALA A 1 302 ? -4.426 21.262 14.491 1.00 64.69 302 ALA A O 1
ATOM 2375 N N . ALA A 1 303 ? -3.841 23.415 14.270 1.00 66.12 303 ALA A N 1
ATOM 2376 C CA . ALA A 1 303 ? -4.672 23.893 15.373 1.00 66.12 303 ALA A CA 1
ATOM 2377 C C . ALA A 1 303 ? -6.165 23.706 15.071 1.00 66.12 303 ALA A C 1
ATOM 2379 O O . ALA A 1 303 ? -6.914 23.243 15.935 1.00 66.12 303 ALA A O 1
ATOM 2380 N N . SER A 1 304 ? -6.592 24.001 13.841 1.00 66.56 304 SER A N 1
ATOM 2381 C CA . SER A 1 304 ? -7.967 23.786 13.377 1.00 66.56 304 SER A CA 1
ATOM 2382 C C . SER A 1 304 ? -8.322 22.298 13.311 1.00 66.56 304 SER A C 1
ATOM 2384 O O . SER A 1 304 ? -9.384 21.901 13.797 1.00 66.56 304 SER A O 1
ATOM 2386 N N . LEU A 1 305 ? -7.416 21.461 12.795 1.00 67.62 305 LEU A N 1
ATOM 2387 C CA . LEU A 1 305 ? -7.580 20.008 12.740 1.00 67.62 305 LEU A CA 1
ATOM 2388 C C . LEU A 1 305 ? -7.712 19.415 14.147 1.00 67.62 305 LEU A C 1
ATOM 2390 O O . LEU A 1 305 ? -8.637 18.647 14.417 1.00 67.62 305 LEU A O 1
ATOM 2394 N N . ARG A 1 306 ? -6.828 19.830 15.063 1.00 69.56 306 ARG A N 1
ATOM 2395 C CA . ARG A 1 306 ? -6.853 19.450 16.479 1.00 69.56 306 ARG A CA 1
ATOM 2396 C C . ARG A 1 306 ? -8.153 19.878 17.140 1.00 69.56 306 ARG A C 1
ATOM 2398 O O . ARG A 1 306 ? -8.789 19.061 17.805 1.00 69.56 306 ARG A O 1
ATOM 2405 N N . ALA A 1 307 ? -8.558 21.137 16.978 1.00 69.88 307 ALA A N 1
ATOM 2406 C CA . ALA A 1 307 ? -9.801 21.646 17.550 1.00 69.88 307 ALA A CA 1
ATOM 2407 C C . ALA A 1 307 ? -11.004 20.832 17.060 1.00 69.88 307 ALA A C 1
ATOM 2409 O O . ALA A 1 307 ? -11.827 20.402 17.865 1.00 69.88 307 ALA A O 1
ATOM 2410 N N . TRP A 1 308 ? -11.075 20.547 15.761 1.00 69.56 308 TRP A N 1
ATOM 2411 C CA . TRP A 1 308 ? -12.151 19.746 15.193 1.00 69.56 308 TRP A CA 1
ATOM 2412 C C . TRP A 1 308 ? -12.154 18.300 15.722 1.00 69.56 308 TRP A C 1
ATOM 2414 O O . TRP A 1 308 ? -13.167 17.869 16.280 1.00 69.56 308 TRP A O 1
ATOM 2424 N N . LEU A 1 309 ? -11.025 17.584 15.659 1.00 68.25 309 LEU A N 1
ATOM 2425 C CA . LEU A 1 309 ? -10.927 16.183 16.099 1.00 68.25 309 LEU A CA 1
ATOM 2426 C C . LEU A 1 309 ? -11.189 15.993 17.600 1.00 68.25 309 LEU A C 1
ATOM 2428 O O . LEU A 1 309 ? -11.775 14.988 18.000 1.00 68.25 309 LEU A O 1
ATOM 2432 N N . THR A 1 310 ? -10.800 16.965 18.430 1.00 68.81 310 THR A N 1
ATOM 2433 C CA . THR A 1 310 ? -11.032 16.940 19.886 1.00 68.81 310 THR A CA 1
ATOM 2434 C C . THR A 1 310 ? -12.423 17.423 20.299 1.00 68.81 310 THR A C 1
ATOM 2436 O O . THR A 1 310 ? -12.909 17.032 21.359 1.00 68.81 310 THR A O 1
ATOM 2439 N N . SER A 1 311 ? -13.098 18.235 19.477 1.00 67.00 311 SER A N 1
ATOM 2440 C CA . SER A 1 311 ? -14.429 18.779 19.795 1.00 67.00 311 SER A CA 1
ATOM 2441 C C . SER A 1 311 ? -15.555 17.740 19.764 1.00 67.00 311 SER A C 1
ATOM 2443 O O . SER A 1 311 ? -16.651 18.007 20.258 1.00 67.00 311 SER A O 1
ATOM 2445 N N . GLY A 1 312 ? -15.319 16.573 19.152 1.0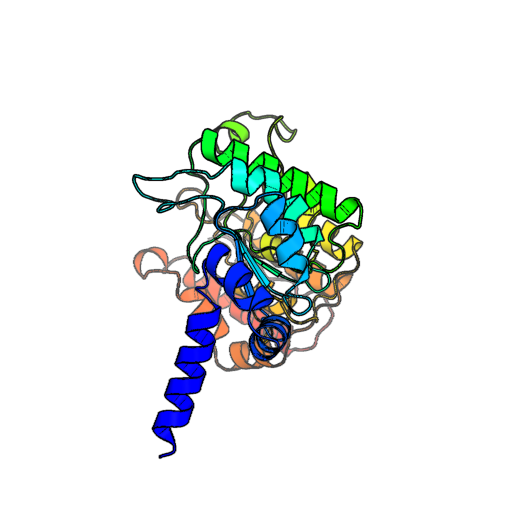0 55.78 312 GLY A N 1
ATOM 2446 C CA . GLY A 1 312 ? -16.331 15.530 18.960 1.00 55.78 312 GLY A CA 1
ATOM 2447 C C . GLY A 1 312 ? -17.491 15.937 18.038 1.00 55.78 312 GLY A C 1
ATOM 2448 O O . GLY A 1 312 ? -18.471 15.197 17.937 1.00 55.78 312 GLY A O 1
ATOM 2449 N N . GLN A 1 313 ? -17.412 17.096 17.372 1.00 54.91 313 GLN A N 1
ATOM 2450 C CA . GLN A 1 313 ? -18.460 17.575 16.473 1.00 54.91 313 GLN A CA 1
ATOM 2451 C C . GLN A 1 313 ? -18.425 16.824 15.134 1.00 54.91 313 GLN A C 1
ATOM 2453 O O . GLN A 1 313 ? -17.416 16.809 14.434 1.00 54.91 313 GLN A O 1
ATOM 2458 N N . GLN A 1 314 ? -19.560 16.223 14.760 1.00 48.72 314 GLN A N 1
ATOM 2459 C CA . GLN A 1 314 ? -19.759 15.563 13.459 1.00 48.72 314 GLN A CA 1
ATOM 2460 C C . GLN A 1 314 ? -20.174 16.535 12.340 1.00 48.72 314 GLN A C 1
ATOM 2462 O O . GLN A 1 314 ? -20.314 16.127 11.186 1.00 48.72 314 GLN A O 1
ATOM 2467 N N . GLU A 1 315 ? -20.401 17.811 12.661 1.00 43.44 315 GLU A N 1
ATOM 2468 C CA . GLU A 1 315 ? -20.747 18.824 11.664 1.00 43.44 315 GLU A CA 1
ATOM 2469 C C . GLU A 1 315 ? -19.513 19.292 10.874 1.00 43.44 315 GLU A C 1
ATOM 2471 O O . GLU A 1 315 ? -18.395 19.233 11.393 1.00 43.44 315 GLU A O 1
ATOM 2476 N N . PRO A 1 316 ? -19.681 19.754 9.613 1.00 44.78 316 PRO A N 1
ATOM 2477 C CA . PRO A 1 316 ? -18.586 20.348 8.853 1.00 44.78 316 PRO A CA 1
ATOM 2478 C C . PRO A 1 316 ? -17.882 21.443 9.640 1.00 44.78 316 PRO A C 1
ATOM 2480 O O . PRO A 1 316 ? -18.453 22.510 9.883 1.00 44.78 316 PRO A O 1
ATOM 2483 N N . PHE A 1 317 ? -16.604 21.229 9.931 1.00 50.00 317 PHE A N 1
ATOM 2484 C CA . PHE A 1 317 ? -15.737 22.336 10.275 1.00 50.00 317 PHE A CA 1
ATOM 2485 C C . PHE A 1 317 ? -15.572 23.206 9.029 1.00 50.00 317 PHE A C 1
ATOM 2487 O O . PHE A 1 317 ? -15.024 22.777 8.013 1.00 50.00 317 PHE A O 1
ATOM 2494 N N . ARG A 1 318 ? -16.093 24.434 9.078 1.00 49.56 318 ARG A N 1
ATOM 2495 C CA . ARG A 1 318 ? -15.783 25.440 8.061 1.00 49.56 318 ARG A CA 1
ATOM 2496 C C . ARG A 1 318 ? -14.365 25.919 8.319 1.00 49.56 318 ARG A C 1
ATOM 2498 O O . ARG A 1 318 ? -14.172 26.835 9.118 1.00 49.56 318 ARG A O 1
ATOM 2505 N N . TRP A 1 319 ? -13.402 25.299 7.646 1.00 51.12 319 TRP A N 1
ATOM 2506 C CA . TRP A 1 319 ? -12.038 25.804 7.564 1.00 51.12 319 TRP A CA 1
ATOM 2507 C C . TRP A 1 319 ? -12.101 27.276 7.159 1.00 51.12 319 TRP A C 1
ATOM 2509 O O . TRP A 1 319 ? -12.595 27.628 6.084 1.00 51.12 319 TRP A O 1
ATOM 2519 N N . ARG A 1 320 ? -11.709 28.162 8.076 1.00 41.78 320 ARG A N 1
ATOM 2520 C CA . ARG A 1 320 ? -11.546 29.572 7.748 1.00 41.78 320 ARG A CA 1
ATOM 2521 C C . ARG A 1 320 ? -10.232 29.653 6.995 1.00 41.78 320 ARG A C 1
ATOM 2523 O O . ARG A 1 320 ? -9.184 29.647 7.623 1.00 41.78 320 ARG A O 1
ATOM 2530 N N . TYR A 1 321 ? -10.307 29.675 5.668 1.00 40.00 321 TYR A N 1
ATOM 2531 C CA . TYR A 1 321 ? -9.149 29.987 4.840 1.00 40.00 321 TYR A CA 1
ATOM 2532 C C . TYR A 1 321 ? -8.523 31.292 5.349 1.00 40.00 321 TYR A C 1
ATOM 2534 O O . TYR A 1 321 ? -9.280 32.243 5.617 1.00 40.00 321 TYR A O 1
ATOM 2542 N N . PRO A 1 322 ? -7.190 31.367 5.507 1.00 36.88 322 PRO A N 1
ATOM 2543 C CA . PRO A 1 322 ? -6.551 32.650 5.720 1.00 36.88 322 PRO A CA 1
ATOM 2544 C C . PRO A 1 322 ? -6.955 33.567 4.564 1.00 36.88 322 PRO A C 1
ATOM 2546 O O . PRO A 1 322 ? -6.984 33.176 3.396 1.00 36.88 322 PRO A O 1
ATOM 2549 N N . ARG A 1 323 ? -7.388 34.780 4.908 1.00 31.20 323 ARG A N 1
ATOM 2550 C CA . ARG A 1 323 ? -7.682 35.795 3.897 1.00 31.20 323 ARG A CA 1
ATOM 2551 C C . ARG A 1 323 ? -6.362 36.152 3.226 1.00 31.20 323 ARG A C 1
ATOM 2553 O O . ARG A 1 323 ? -5.389 36.377 3.936 1.00 31.20 323 ARG A O 1
ATOM 2560 N N . GLN A 1 324 ? -6.378 36.193 1.895 1.00 33.94 324 GLN A N 1
ATOM 2561 C CA . GLN A 1 324 ? -5.254 36.584 1.044 1.00 33.94 324 GLN A CA 1
ATOM 2562 C C . GLN A 1 324 ? -4.489 37.774 1.650 1.00 33.94 324 GLN A C 1
ATOM 2564 O O . GLN A 1 324 ? -5.112 38.786 1.993 1.00 33.94 324 GLN A O 1
ATOM 2569 N N . VAL A 1 325 ? -3.169 37.616 1.793 1.00 31.66 325 VAL A N 1
ATOM 2570 C CA . VAL A 1 325 ? -2.212 38.711 2.010 1.00 31.66 325 VAL A CA 1
ATOM 2571 C C . VAL A 1 325 ? -1.654 39.112 0.657 1.00 31.66 325 VAL A C 1
ATOM 2573 O O . VAL A 1 325 ? -1.283 38.195 -0.106 1.00 31.66 325 VAL A O 1
#

Secondary structure (DSSP, 8-state):
-HHHHHHHHHHHHHHHTS--HHHHHHHHHH-HHHHHHHHH--EEEESS--HHHHHHHTT-TT--EEEE--EES-TTSS--EE-HHHHHHHHHHHTT-TT--EEE-SSSSS-S--TTS-HHHHHHHHHHHHHHHHHHHTTTTTT--EEE----PPPHHHHTS--SS--TT--HHHHHHHS-HHHHHHHHHH--SSS-HHHHHHHHHHTT--TTSEETTEEEEEHHHHHHHH--S--S-TTS---HHHHHHHHHHHHHHHHTT-----HHHHHHHHHSHHHHHHHTT--TTT-TTTHHHHHHHHHHHHHHHHHT--S-----PPP--

Radius of gyration: 22.3 Å; Cα contacts (8 Å, |Δi|>4): 423; chains: 1; bounding box: 45×74×55 Å

Foldseek 3Di:
DVVVVVVVVVVVVVVLADDDQVNLVVQCVPDPVSLVVLCVDAEYEDEADDPVSLVVLLSNQRHAEYEYAQWDDAQPDPDTDGDLNSLVCVLVSLLSHPQHAEYEHHPDPHARYDQPDDVVNLQSVLSSLLSQLVCQVVVSPVNHQYYDHDQAERHVVQVVPPDPDRGDRHCQVSCLQRPHLLHLLLCLQQVRYPDQSVRSLVSSLVVPDQQQAARPVGRVAGSVLSSLLSNQLDPDDPPDDDDPVSVCSSLVSNLCCCPRNVDAGDPVNLVCLVVCVSLCSSCVVDDPVRDDPCVVVSVLVSVLVNCVRVVPDSDDDPRPPPDDD